Protein AF-A0A2H3P571-F1 (afdb_monomer_lite)

pLDDT: mean 79.46, std 20.49, range [33.88, 98.31]

Sequence (198 aa):
MMHPIRSLRFSSAHSSLALGILFILSFALLAGCGSDGDGPPPSDLEGTYTFDRFEFAVQGVNNFDILSDTLVTSDRSPRMEFFGGDATVNLVYRIEGSDGSSTVSGQFSTRRNNEVLVDFSREDEESRRELLLPEIIRFDIIDGGLRLNADQERNEVDLRGYAPGRYAGLTQPVNGTLVLRLNRIAETPAAVWYDAHE

Secondary structure (DSSP, 8-state):
---------------------------------------S-GGGG-EEEEEEEEEEEESSS--EEHHHHTB--BTTBSEEEEETTTTEEEEEE-BTT-SS-EEEEEEEEEETTTEEEEE-TTS-HHHHHTTT--SEEEEEEEGGGTEEEEEEEEEEE-HHHH-TTTSTT--S-EEEEEEEEEEE---PPP--------

Organism: NCBI:txid1469170

Structure (mmCIF, N/CA/C/O backbone):
data_AF-A0A2H3P571-F1
#
_entry.id   AF-A0A2H3P571-F1
#
loop_
_atom_site.group_PDB
_atom_site.id
_atom_site.type_symbol
_atom_site.label_atom_id
_atom_site.label_alt_id
_atom_site.label_comp_id
_atom_site.label_asym_id
_atom_site.label_entity_id
_atom_site.label_seq_id
_atom_site.pdbx_PDB_ins_code
_atom_site.Cartn_x
_atom_site.Cartn_y
_atom_site.Cartn_z
_atom_site.occupancy
_atom_site.B_iso_or_equiv
_atom_site.auth_seq_id
_atom_site.auth_comp_id
_atom_site.auth_asym_id
_atom_site.auth_atom_id
_atom_site.pdbx_PDB_model_num
ATOM 1 N N . MET A 1 1 ? 106.551 -18.151 11.370 1.00 37.72 1 MET A N 1
ATOM 2 C CA . MET A 1 1 ? 107.369 -17.975 10.151 1.00 37.72 1 MET A CA 1
ATOM 3 C C . MET A 1 1 ? 106.953 -16.682 9.459 1.00 37.72 1 MET A C 1
ATOM 5 O O . MET A 1 1 ? 105.772 -16.513 9.218 1.00 37.72 1 MET A O 1
ATOM 9 N N . MET A 1 2 ? 107.935 -15.801 9.227 1.00 36.59 2 MET A N 1
ATOM 10 C CA . MET A 1 2 ? 108.070 -14.802 8.148 1.00 36.59 2 MET A CA 1
ATOM 11 C C . MET A 1 2 ? 106.907 -13.850 7.766 1.00 36.59 2 MET A C 1
ATOM 13 O O . MET A 1 2 ? 106.016 -14.211 7.014 1.00 36.59 2 MET A O 1
ATOM 17 N N . HIS A 1 3 ? 107.111 -12.584 8.165 1.00 33.88 3 HIS A N 1
ATOM 18 C CA . HIS A 1 3 ? 107.142 -11.347 7.352 1.00 33.88 3 HIS A CA 1
ATOM 19 C C . HIS A 1 3 ? 105.882 -10.711 6.695 1.00 33.88 3 HIS A C 1
ATOM 21 O O . HIS A 1 3 ? 104.889 -11.381 6.446 1.00 33.88 3 HIS A O 1
ATOM 27 N N . PRO A 1 4 ? 105.924 -9.369 6.462 1.00 57.09 4 PRO A N 1
ATOM 28 C CA . PRO A 1 4 ? 104.770 -8.462 6.499 1.00 57.09 4 PRO A CA 1
ATOM 29 C C . PRO A 1 4 ? 104.667 -7.499 5.268 1.00 57.09 4 PRO A C 1
ATOM 31 O O . PRO A 1 4 ? 105.418 -7.620 4.308 1.00 57.09 4 PRO A O 1
ATOM 34 N N . ILE A 1 5 ? 103.801 -6.474 5.388 1.00 50.19 5 ILE A N 1
ATOM 35 C CA . ILE A 1 5 ? 103.817 -5.120 4.754 1.00 50.19 5 ILE A CA 1
ATOM 36 C C . ILE A 1 5 ? 103.348 -4.933 3.291 1.00 50.19 5 ILE A C 1
ATOM 38 O O . ILE A 1 5 ? 104.007 -5.352 2.347 1.00 50.19 5 ILE A O 1
ATOM 42 N N . ARG A 1 6 ? 102.306 -4.089 3.134 1.00 43.88 6 ARG A N 1
ATOM 43 C CA . ARG A 1 6 ? 102.217 -2.861 2.284 1.00 43.88 6 ARG A CA 1
ATOM 44 C C . ARG A 1 6 ? 100.897 -2.136 2.628 1.00 43.88 6 ARG A C 1
ATOM 46 O O . ARG A 1 6 ? 99.835 -2.691 2.399 1.00 43.88 6 ARG A O 1
ATOM 53 N N . SER A 1 7 ? 100.869 -1.061 3.428 1.00 43.78 7 SER A N 1
ATOM 54 C CA . SER A 1 7 ? 101.079 0.369 3.089 1.00 43.78 7 SER A CA 1
ATOM 55 C C . SER A 1 7 ? 100.332 0.806 1.812 1.00 43.78 7 SER A C 1
ATOM 57 O O . SER A 1 7 ? 100.712 0.371 0.732 1.00 43.78 7 SER A O 1
ATOM 59 N N . LEU A 1 8 ? 99.204 1.530 1.886 1.00 47.03 8 LEU A N 1
ATOM 60 C CA . LEU A 1 8 ? 99.001 2.980 2.137 1.00 47.03 8 LEU A CA 1
ATOM 61 C C . LEU A 1 8 ? 98.662 3.708 0.814 1.00 47.03 8 LEU A C 1
ATOM 63 O O . LEU A 1 8 ? 99.507 3.735 -0.071 1.00 47.03 8 LEU A O 1
ATOM 67 N N . ARG A 1 9 ? 97.500 4.381 0.726 1.00 40.12 9 ARG A N 1
ATOM 68 C CA . ARG A 1 9 ? 97.362 5.862 0.652 1.00 40.12 9 ARG A CA 1
ATOM 69 C C . ARG A 1 9 ? 96.049 6.353 -0.004 1.00 40.12 9 ARG A C 1
ATOM 71 O O . ARG A 1 9 ? 95.744 5.986 -1.124 1.00 40.12 9 ARG A O 1
ATOM 78 N N . PHE A 1 10 ? 95.383 7.253 0.737 1.00 36.62 10 PHE A N 1
ATOM 79 C CA . PHE A 1 10 ? 94.783 8.554 0.361 1.00 36.62 10 PHE A CA 1
ATOM 80 C C . PHE A 1 10 ? 93.842 8.684 -0.853 1.00 36.62 10 PHE A C 1
ATOM 82 O O . PHE A 1 10 ? 94.263 8.476 -1.979 1.00 36.62 10 PHE A O 1
ATOM 89 N N . SER A 1 11 ? 92.638 9.239 -0.629 1.00 39.28 11 SER A N 1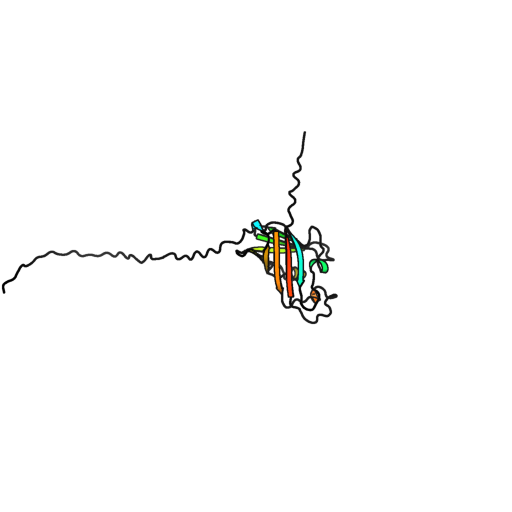
ATOM 90 C CA . SER A 1 11 ? 92.295 10.655 -0.935 1.00 39.28 11 SER A CA 1
ATOM 91 C C . SER A 1 11 ? 90.831 10.947 -0.528 1.00 39.28 11 SER A C 1
ATOM 93 O O . SER A 1 11 ? 89.930 10.229 -0.940 1.00 39.28 11 SER A O 1
ATOM 95 N N . SER A 1 12 ? 90.594 11.817 0.466 1.00 38.25 12 SER A N 1
ATOM 96 C CA . SER A 1 12 ? 89.939 13.147 0.349 1.00 38.25 12 SER A CA 1
ATOM 97 C C . SER A 1 12 ? 88.586 13.155 -0.395 1.00 38.25 12 SER A C 1
ATOM 99 O O . SER A 1 12 ? 88.550 12.959 -1.601 1.00 38.25 12 SER A O 1
ATOM 101 N N . ALA A 1 13 ? 87.457 13.279 0.307 1.00 43.50 13 ALA A N 1
ATOM 102 C CA . ALA A 1 13 ? 86.806 14.539 0.715 1.00 43.50 13 ALA A CA 1
ATOM 103 C C . ALA A 1 13 ? 85.841 15.102 -0.348 1.00 43.50 13 ALA A C 1
ATOM 105 O O . ALA A 1 13 ? 86.235 15.279 -1.490 1.00 43.50 13 ALA A O 1
ATOM 106 N N . HIS A 1 14 ? 84.609 15.388 0.097 1.00 42.25 14 HIS A N 1
ATOM 107 C CA . HIS A 1 14 ? 83.593 16.368 -0.354 1.00 42.25 14 HIS A CA 1
ATOM 108 C C . HIS A 1 14 ? 82.242 15.807 0.141 1.00 42.25 14 HIS A C 1
ATOM 110 O O . HIS A 1 14 ? 81.754 14.811 -0.373 1.00 42.25 14 HIS A O 1
ATOM 116 N N . SER A 1 15 ? 81.768 16.153 1.339 1.00 39.00 15 SER A N 1
ATOM 117 C CA . SER A 1 15 ? 81.143 17.421 1.746 1.00 39.00 15 SER A CA 1
ATOM 118 C C . SER A 1 15 ? 79.891 17.785 0.943 1.00 39.00 15 SER A C 1
ATOM 120 O O . SER A 1 15 ? 79.960 17.988 -0.264 1.00 39.00 15 SER A O 1
ATOM 122 N N . SER A 1 16 ? 78.820 18.002 1.715 1.00 43.09 16 SER A N 1
ATOM 123 C CA . SER A 1 16 ? 77.688 18.908 1.467 1.00 43.09 16 SER A CA 1
ATOM 124 C C . SER A 1 16 ? 76.381 18.302 0.930 1.00 43.09 16 SER A C 1
ATOM 126 O O . SER A 1 16 ? 76.187 18.138 -0.264 1.00 43.09 16 SER A O 1
ATOM 128 N N . LEU A 1 17 ? 75.461 18.085 1.883 1.00 42.50 17 LEU A N 1
ATOM 129 C CA . LEU A 1 17 ? 74.142 18.740 1.959 1.00 42.50 17 LEU A CA 1
ATOM 130 C C . LEU A 1 17 ? 73.234 18.725 0.714 1.00 42.50 17 LEU A C 1
ATOM 132 O O . LEU A 1 17 ? 73.438 19.513 -0.199 1.00 42.50 17 LEU A O 1
ATOM 136 N N . ALA A 1 18 ? 72.129 17.974 0.796 1.00 44.62 18 ALA A N 1
ATOM 137 C CA . ALA A 1 18 ? 70.749 18.472 0.612 1.00 44.62 18 ALA A CA 1
ATOM 138 C C . ALA A 1 18 ? 69.771 17.287 0.748 1.00 44.62 18 ALA A C 1
ATOM 140 O O . ALA A 1 18 ? 69.795 16.351 -0.041 1.00 44.62 18 ALA A O 1
ATOM 141 N N . LEU A 1 19 ? 69.054 17.185 1.870 1.00 45.28 19 LEU A N 1
ATOM 142 C CA . LEU A 1 19 ? 67.602 17.407 1.938 1.00 45.28 19 LEU A CA 1
ATOM 143 C C . LEU A 1 19 ? 66.819 16.897 0.711 1.00 45.28 19 LEU A C 1
ATOM 145 O O . LEU A 1 19 ? 66.700 17.579 -0.300 1.00 45.28 19 LEU A O 1
ATOM 149 N N . GLY A 1 20 ? 66.208 15.724 0.860 1.00 42.06 20 GLY A N 1
ATOM 150 C CA . GLY A 1 20 ? 65.222 15.181 -0.069 1.00 42.06 20 GLY A CA 1
ATOM 151 C C . GLY A 1 20 ? 64.315 14.217 0.679 1.00 42.06 20 GLY A C 1
ATOM 152 O O . GLY A 1 20 ? 64.518 13.009 0.651 1.00 42.06 20 GLY A O 1
ATOM 153 N N . ILE A 1 21 ? 63.374 14.780 1.432 1.00 52.78 21 ILE A N 1
ATOM 154 C CA . ILE A 1 21 ? 62.327 14.075 2.173 1.00 52.78 21 ILE A CA 1
ATOM 155 C C . ILE A 1 21 ? 61.484 13.281 1.164 1.00 52.78 21 ILE A C 1
ATOM 157 O O . ILE A 1 21 ? 60.645 13.854 0.476 1.00 52.78 21 ILE A O 1
ATOM 161 N N . LEU A 1 22 ? 61.702 11.968 1.064 1.00 42.72 22 LEU A N 1
ATOM 162 C CA . LEU A 1 22 ? 60.802 11.059 0.356 1.00 42.72 22 LEU A CA 1
ATOM 163 C C . LEU A 1 22 ? 59.863 10.431 1.394 1.00 42.72 22 LEU A C 1
ATOM 165 O O . LEU A 1 22 ? 60.100 9.346 1.922 1.00 42.72 22 LEU A O 1
ATOM 169 N N . PHE A 1 23 ? 58.835 11.193 1.764 1.00 44.91 23 PHE A N 1
ATOM 170 C CA . PHE A 1 23 ? 57.780 10.763 2.675 1.00 44.91 23 PHE A CA 1
ATOM 171 C C . PHE A 1 23 ? 56.854 9.786 1.934 1.00 44.91 23 PHE A C 1
ATOM 173 O O . PHE A 1 23 ? 56.137 10.168 1.016 1.00 44.91 23 PHE A O 1
ATOM 180 N N . ILE A 1 24 ? 56.954 8.511 2.310 1.00 53.84 24 ILE A N 1
ATOM 181 C CA . ILE A 1 24 ? 55.900 7.488 2.394 1.00 53.84 24 ILE A CA 1
ATOM 182 C C . ILE A 1 24 ? 54.622 7.809 1.595 1.00 53.84 24 ILE A C 1
ATOM 184 O O . ILE A 1 24 ? 53.693 8.431 2.104 1.00 53.84 24 ILE A O 1
ATOM 188 N N . LEU A 1 25 ? 54.536 7.292 0.369 1.00 46.62 25 LEU A N 1
ATOM 189 C CA . LEU A 1 25 ? 53.287 7.179 -0.390 1.00 46.62 25 LEU A CA 1
ATOM 190 C C . LEU A 1 25 ? 52.937 5.695 -0.541 1.00 46.62 25 LEU A C 1
ATOM 192 O O . LEU A 1 25 ? 52.906 5.130 -1.627 1.00 46.62 25 LEU A O 1
ATOM 196 N N . SER A 1 26 ? 52.692 5.065 0.607 1.00 47.38 26 SER A N 1
ATOM 197 C CA . SER A 1 26 ? 52.096 3.732 0.716 1.00 47.38 26 SER A CA 1
ATOM 198 C C . SER A 1 26 ? 50.624 3.864 1.107 1.00 47.38 26 SER A C 1
ATOM 200 O O . SER A 1 26 ? 50.181 3.277 2.088 1.00 47.38 26 SER A O 1
ATOM 202 N N . PHE A 1 27 ? 49.852 4.655 0.358 1.00 45.91 27 PHE A N 1
ATOM 203 C CA . PHE A 1 27 ? 48.397 4.511 0.352 1.00 45.91 27 PHE A CA 1
ATOM 204 C C . PHE A 1 27 ? 48.065 3.382 -0.618 1.00 45.91 27 PHE A C 1
ATOM 206 O O . PHE A 1 27 ? 47.725 3.596 -1.780 1.00 45.91 27 PHE A O 1
ATOM 213 N N . ALA A 1 28 ? 48.210 2.149 -0.131 1.00 49.50 28 ALA A N 1
ATOM 214 C CA . ALA A 1 28 ? 47.455 1.048 -0.692 1.00 49.50 28 ALA A CA 1
ATOM 215 C C . ALA A 1 28 ? 45.979 1.413 -0.501 1.00 49.50 28 ALA A C 1
ATOM 217 O O . ALA A 1 28 ? 45.445 1.349 0.606 1.00 49.50 28 ALA A O 1
ATOM 218 N N . LEU A 1 29 ? 45.361 1.872 -1.586 1.00 45.00 29 LEU A N 1
ATOM 219 C CA . LEU A 1 29 ? 43.924 1.995 -1.756 1.00 45.00 29 LEU A CA 1
ATOM 220 C C . LEU A 1 29 ? 43.306 0.598 -1.620 1.00 45.00 29 LEU A C 1
ATOM 222 O O . LEU A 1 29 ? 42.896 -0.019 -2.594 1.00 45.00 29 LEU A O 1
ATOM 226 N N . LEU A 1 30 ? 43.188 0.116 -0.386 1.00 49.59 30 LEU A N 1
ATOM 227 C CA . LEU A 1 30 ? 42.050 -0.691 0.019 1.00 49.59 30 LEU A CA 1
ATOM 228 C C . LEU A 1 30 ? 40.887 0.281 0.233 1.00 49.59 30 LEU A C 1
ATOM 230 O O . LEU A 1 30 ? 40.344 0.414 1.325 1.00 49.59 30 LEU A O 1
ATOM 234 N N . ALA A 1 31 ? 40.499 0.976 -0.842 1.00 46.91 31 ALA A N 1
ATOM 235 C CA . ALA A 1 31 ? 39.093 1.251 -1.017 1.00 46.91 31 ALA A CA 1
ATOM 236 C C . ALA A 1 31 ? 38.479 -0.141 -1.136 1.00 46.91 31 ALA A C 1
ATOM 238 O O . ALA A 1 31 ? 38.561 -0.786 -2.182 1.00 46.91 31 ALA A O 1
ATOM 239 N N . GLY A 1 32 ? 37.977 -0.652 -0.013 1.00 39.34 32 GLY A N 1
ATOM 240 C CA . GLY A 1 32 ? 36.983 -1.699 -0.043 1.00 39.34 32 GLY A CA 1
ATOM 241 C C . GLY A 1 32 ? 35.893 -1.180 -0.959 1.00 39.34 32 GLY A C 1
ATOM 242 O O . GLY A 1 32 ? 35.086 -0.345 -0.565 1.00 39.34 32 GLY A O 1
ATOM 243 N N . CYS A 1 33 ? 35.934 -1.622 -2.211 1.00 45.09 33 CYS A N 1
ATOM 244 C CA . CYS A 1 33 ? 34.837 -1.529 -3.143 1.00 45.09 33 CYS A CA 1
ATOM 245 C C . CYS A 1 33 ? 33.785 -2.504 -2.607 1.00 45.09 33 CYS A C 1
ATOM 247 O O . CYS A 1 33 ? 33.596 -3.605 -3.119 1.00 45.09 33 CYS A O 1
ATOM 249 N N . GLY A 1 34 ? 33.165 -2.131 -1.486 1.00 37.69 34 GLY A N 1
ATOM 250 C CA . GLY A 1 34 ? 31.856 -2.619 -1.117 1.00 37.69 34 GLY A CA 1
ATOM 251 C C . GLY A 1 34 ? 30.941 -2.052 -2.179 1.00 37.69 34 GLY A C 1
ATOM 252 O O . GLY A 1 34 ? 30.432 -0.948 -2.036 1.00 37.69 34 GLY A O 1
ATOM 253 N N . SER A 1 35 ? 30.854 -2.742 -3.316 1.00 37.72 35 SER A N 1
ATOM 254 C CA . SER A 1 35 ? 29.783 -2.475 -4.254 1.00 37.72 35 SER A CA 1
ATOM 255 C C . SER A 1 35 ? 28.514 -2.734 -3.458 1.00 37.72 35 SER A C 1
ATOM 257 O O . SER A 1 35 ? 28.206 -3.885 -3.167 1.00 37.72 35 SER A O 1
ATOM 259 N N . ASP A 1 36 ? 27.854 -1.666 -3.034 1.00 48.03 36 ASP A N 1
ATOM 260 C CA . ASP A 1 36 ? 26.423 -1.576 -2.791 1.00 48.03 36 ASP A CA 1
ATOM 261 C C . ASP A 1 36 ? 25.776 -1.267 -4.141 1.00 48.03 36 ASP A C 1
ATOM 263 O O . ASP A 1 36 ? 25.260 -0.196 -4.378 1.00 48.03 36 ASP A O 1
ATOM 267 N N . GLY A 1 37 ? 25.937 -2.174 -5.100 1.00 52.84 37 GLY A N 1
ATOM 268 C CA . GLY A 1 37 ? 25.222 -2.175 -6.369 1.00 52.84 37 GLY A CA 1
ATOM 269 C C . GLY A 1 37 ? 23.743 -1.900 -6.155 1.00 52.84 37 GLY A C 1
ATOM 270 O O . GLY A 1 37 ? 23.131 -2.417 -5.231 1.00 52.84 37 GLY A O 1
ATOM 271 N N . ASP A 1 38 ? 23.183 -1.052 -6.984 1.00 68.44 38 ASP A N 1
ATOM 272 C CA . ASP A 1 38 ? 21.812 -0.620 -6.807 1.00 68.44 38 ASP A CA 1
ATOM 273 C C . ASP A 1 38 ? 20.832 -1.797 -6.997 1.00 68.44 38 ASP A C 1
ATOM 275 O O . ASP A 1 38 ? 21.163 -2.821 -7.607 1.00 68.44 38 ASP A O 1
ATOM 279 N N . GLY A 1 39 ? 19.634 -1.690 -6.411 1.00 71.69 39 GLY A N 1
ATOM 280 C CA . GLY A 1 39 ? 18.511 -2.562 -6.773 1.00 71.69 39 GLY A CA 1
ATOM 281 C C . GLY A 1 39 ? 18.129 -2.396 -8.254 1.00 71.69 39 GLY A C 1
ATOM 282 O O . GLY A 1 39 ? 18.769 -1.615 -8.963 1.00 71.69 39 GLY A O 1
ATOM 283 N N . PRO A 1 40 ? 17.089 -3.092 -8.754 1.00 82.69 40 PRO A N 1
ATOM 284 C CA . PRO A 1 40 ? 16.579 -2.808 -10.098 1.00 82.69 40 PRO A CA 1
ATOM 285 C C . PRO A 1 40 ? 16.299 -1.301 -10.229 1.00 82.69 40 PRO A C 1
ATOM 287 O O . PRO A 1 40 ? 15.824 -0.703 -9.259 1.00 82.69 40 PRO A O 1
ATOM 290 N N . PRO A 1 41 ? 16.626 -0.644 -11.353 1.00 87.81 41 PRO A N 1
ATOM 291 C CA . PRO A 1 41 ? 16.377 0.785 -11.492 1.00 87.81 41 PRO A CA 1
ATOM 292 C C . PRO A 1 41 ? 14.889 1.094 -11.237 1.00 87.81 41 PRO A C 1
ATOM 294 O O . PRO A 1 41 ? 14.032 0.306 -11.637 1.00 87.81 41 PRO A O 1
ATOM 297 N N . PRO A 1 42 ? 14.542 2.228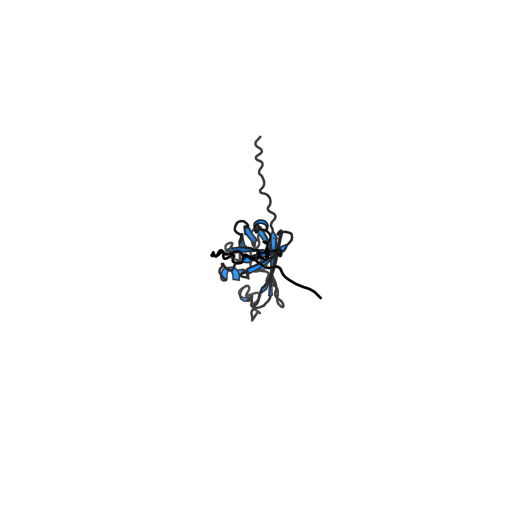 -10.596 1.00 88.19 42 PRO A N 1
ATOM 298 C CA . PRO A 1 42 ? 13.149 2.591 -10.317 1.00 88.19 42 PRO A CA 1
ATOM 299 C C . PRO A 1 42 ? 12.217 2.539 -11.538 1.00 88.19 42 PRO A C 1
ATOM 301 O O . PRO A 1 42 ? 11.036 2.232 -11.393 1.00 88.19 42 PRO A O 1
ATOM 304 N N . SER A 1 43 ? 12.755 2.775 -12.740 1.00 90.31 43 SER A N 1
ATOM 305 C CA . SER A 1 43 ? 12.051 2.633 -14.022 1.00 90.31 43 SER A CA 1
ATOM 306 C C . SER A 1 43 ? 11.460 1.244 -14.258 1.00 90.31 43 SER A C 1
ATOM 308 O O . SER A 1 43 ? 10.436 1.131 -14.921 1.00 90.31 43 SER A O 1
ATOM 310 N N . ASP A 1 44 ? 12.052 0.187 -13.701 1.00 90.94 44 ASP A N 1
ATOM 311 C CA . ASP A 1 44 ? 11.538 -1.178 -13.856 1.00 90.94 44 ASP A CA 1
ATOM 312 C C . ASP A 1 44 ? 10.191 -1.359 -13.143 1.00 90.94 44 ASP A C 1
ATOM 314 O O . ASP A 1 44 ? 9.377 -2.195 -13.546 1.00 90.94 44 ASP A O 1
ATOM 318 N N . LEU A 1 45 ? 9.929 -0.549 -12.111 1.00 93.38 45 LEU A N 1
ATOM 319 C CA . LEU A 1 45 ? 8.686 -0.551 -11.342 1.00 93.38 45 LEU A CA 1
ATOM 320 C C . LEU A 1 45 ? 7.648 0.449 -11.854 1.00 93.38 45 LEU A C 1
ATOM 322 O O . LEU A 1 45 ? 6.512 0.381 -11.391 1.00 93.38 45 LEU A O 1
ATOM 326 N N . GLU A 1 46 ? 7.979 1.292 -12.834 1.00 95.38 46 GLU A N 1
ATOM 327 C CA . GLU A 1 46 ? 7.063 2.291 -13.395 1.00 95.38 46 GLU A CA 1
ATOM 328 C C . GLU A 1 46 ? 5.742 1.670 -13.872 1.00 95.38 46 GLU A C 1
ATOM 330 O O . GLU A 1 46 ? 5.715 0.572 -14.432 1.00 95.38 46 GLU A O 1
ATOM 335 N N . GLY A 1 47 ? 4.631 2.354 -13.610 1.00 95.25 47 GLY A N 1
ATOM 336 C CA . GLY A 1 47 ? 3.302 1.932 -14.039 1.00 95.25 47 GLY A CA 1
ATOM 337 C C . GLY A 1 47 ? 2.290 1.850 -12.902 1.00 95.25 47 GLY A C 1
ATOM 338 O O . GLY A 1 47 ? 2.526 2.281 -11.773 1.00 95.25 47 GLY A O 1
ATOM 339 N N . THR A 1 48 ? 1.118 1.305 -13.226 1.00 96.94 48 THR A N 1
ATOM 340 C CA . THR A 1 48 ? -0.029 1.245 -12.312 1.00 96.94 48 THR A CA 1
ATOM 341 C C . THR A 1 48 ? -0.235 -0.161 -11.764 1.00 96.94 48 THR A C 1
ATOM 343 O O . THR A 1 48 ? -0.227 -1.142 -12.509 1.00 96.94 48 THR A O 1
ATOM 346 N N . TYR A 1 49 ? -0.497 -0.247 -10.465 1.00 96.94 49 TYR A N 1
ATOM 347 C CA . TYR A 1 49 ? -0.760 -1.476 -9.735 1.00 96.94 49 TYR A CA 1
ATOM 348 C C . TYR A 1 49 ? -2.108 -1.397 -9.029 1.00 96.94 49 TYR A C 1
ATOM 350 O O . TYR A 1 49 ? -2.459 -0.370 -8.454 1.00 96.94 49 TYR A O 1
ATOM 358 N N . THR A 1 50 ? -2.850 -2.496 -9.035 1.00 96.38 50 THR A N 1
ATOM 359 C CA . THR A 1 50 ? -4.122 -2.632 -8.307 1.00 96.38 50 THR A CA 1
ATOM 360 C C . THR A 1 50 ? -3.954 -3.579 -7.140 1.00 96.38 50 THR A C 1
ATOM 362 O O . THR A 1 50 ? -3.158 -4.514 -7.214 1.00 96.38 50 THR A O 1
ATOM 365 N N . PHE A 1 51 ? -4.710 -3.341 -6.074 1.00 96.38 51 PHE A N 1
ATOM 366 C CA . PHE A 1 51 ? -4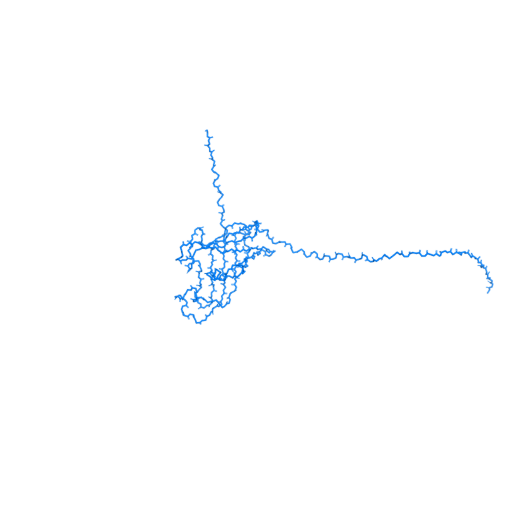.713 -4.217 -4.912 1.00 96.38 51 PHE A CA 1
ATOM 367 C C . PHE A 1 51 ? -5.598 -5.435 -5.176 1.00 96.38 51 PHE A C 1
ATOM 369 O O . PHE A 1 51 ? -6.798 -5.291 -5.397 1.00 96.38 51 PHE A O 1
ATOM 376 N N . ASP A 1 52 ? -5.021 -6.632 -5.115 1.00 94.69 52 ASP A N 1
ATOM 377 C CA . ASP A 1 52 ? -5.780 -7.878 -4.937 1.00 94.69 52 ASP A CA 1
ATOM 378 C C . ASP A 1 52 ? -5.978 -8.204 -3.451 1.00 94.69 52 ASP A C 1
ATOM 380 O O . ASP A 1 52 ? -6.927 -8.905 -3.101 1.00 94.69 52 ASP A O 1
ATOM 384 N N . ARG A 1 53 ? -5.120 -7.673 -2.568 1.00 96.31 53 ARG A N 1
ATOM 385 C CA . ARG A 1 53 ? -5.313 -7.724 -1.116 1.00 96.31 53 ARG A CA 1
ATOM 386 C C . ARG A 1 53 ? -4.839 -6.444 -0.443 1.00 96.31 53 ARG A C 1
ATOM 388 O O . ARG A 1 53 ? -3.698 -6.024 -0.624 1.00 96.31 53 ARG A O 1
ATOM 395 N N . PHE A 1 54 ? -5.706 -5.877 0.385 1.00 95.88 54 PHE A N 1
ATOM 396 C CA . PHE A 1 54 ? -5.378 -4.816 1.328 1.00 95.88 54 PHE A CA 1
ATOM 397 C C . PHE A 1 54 ? -6.147 -5.111 2.613 1.00 95.88 54 PHE A C 1
ATOM 399 O O . PHE A 1 54 ? -7.313 -4.761 2.758 1.00 95.88 54 PHE A O 1
ATOM 406 N N . GLU A 1 55 ? -5.506 -5.838 3.521 1.00 95.44 55 GLU A N 1
ATOM 407 C CA . GLU A 1 55 ? -6.167 -6.398 4.697 1.00 95.44 55 GLU A CA 1
ATOM 408 C C . GLU A 1 55 ? -5.293 -6.218 5.934 1.00 95.44 55 GLU A C 1
ATOM 410 O O . GLU A 1 55 ? -4.080 -6.423 5.887 1.00 95.44 55 GLU A O 1
ATOM 415 N N . PHE A 1 56 ? -5.910 -5.893 7.064 1.00 95.06 56 PHE A N 1
ATOM 416 C CA . PHE A 1 56 ? -5.281 -6.025 8.365 1.00 95.06 56 PHE A CA 1
ATOM 417 C C . PHE A 1 56 ? -5.697 -7.353 9.008 1.00 95.06 56 PHE A C 1
ATOM 419 O O . PHE A 1 56 ? -6.818 -7.515 9.503 1.00 95.06 56 PHE A O 1
ATOM 426 N N . ALA A 1 57 ? -4.783 -8.323 8.964 1.00 94.12 57 ALA A N 1
ATOM 427 C CA . ALA A 1 57 ? -4.972 -9.657 9.508 1.00 94.12 57 ALA A CA 1
ATOM 428 C C . ALA A 1 57 ? -4.702 -9.658 11.017 1.00 94.12 57 ALA A C 1
ATOM 430 O O . ALA A 1 57 ? -3.609 -9.302 11.465 1.00 94.12 57 ALA A O 1
ATOM 431 N N . VAL A 1 58 ? -5.693 -10.078 11.803 1.00 89.62 58 VAL A N 1
ATOM 432 C CA . VAL A 1 58 ? -5.643 -10.044 13.271 1.00 89.62 58 VAL A CA 1
ATOM 433 C C . VAL A 1 58 ? -5.933 -11.430 13.821 1.00 89.62 58 VAL A C 1
ATOM 435 O O . VAL A 1 58 ? -6.827 -12.128 13.352 1.00 89.62 58 VAL A O 1
ATOM 438 N N . GLN A 1 59 ? -5.194 -11.846 14.847 1.00 79.81 59 GLN A N 1
ATOM 439 C CA . GLN A 1 59 ? -5.487 -13.101 15.534 1.00 79.81 59 GLN A CA 1
ATOM 440 C C . GLN A 1 59 ? -6.624 -12.910 16.546 1.00 79.81 59 GLN A C 1
ATOM 442 O O . GLN A 1 59 ? -6.602 -11.987 17.356 1.00 79.81 59 GLN A O 1
ATOM 447 N N . GLY A 1 60 ? -7.610 -13.810 16.531 1.00 75.44 60 GLY A N 1
ATOM 448 C CA . GLY A 1 60 ? -8.682 -13.858 17.535 1.00 75.44 60 GLY A CA 1
ATOM 449 C C . GLY A 1 60 ? -9.924 -13.009 17.237 1.00 75.44 60 GLY A C 1
ATOM 450 O O . GLY A 1 60 ? -10.914 -13.139 17.954 1.00 75.44 60 GLY A O 1
ATOM 451 N N . VAL A 1 61 ? -9.919 -12.203 16.172 1.00 78.69 61 VAL A N 1
ATOM 452 C CA . VAL A 1 61 ? -11.107 -11.526 15.618 1.00 78.69 61 VAL A CA 1
ATOM 453 C C . VAL A 1 61 ? -11.124 -11.659 14.097 1.00 78.69 61 VAL A C 1
ATOM 455 O O . VAL A 1 61 ? -10.147 -12.103 13.502 1.00 78.69 61 VAL A O 1
ATOM 458 N N . ASN A 1 62 ? -12.231 -11.281 13.458 1.00 84.44 62 ASN A N 1
ATOM 459 C CA . ASN A 1 62 ? -12.280 -11.224 12.000 1.00 84.44 62 ASN A CA 1
ATOM 460 C C . ASN A 1 62 ? -11.295 -10.171 11.483 1.00 84.44 62 ASN A C 1
ATOM 462 O O . ASN A 1 62 ? -11.294 -9.037 11.978 1.00 84.44 62 ASN A O 1
ATOM 466 N N . ASN A 1 63 ? -10.538 -10.538 10.449 1.00 89.25 63 ASN A N 1
ATOM 467 C CA . ASN A 1 63 ? -9.697 -9.614 9.698 1.00 89.25 63 ASN A CA 1
ATOM 468 C C . ASN A 1 63 ? -10.488 -8.376 9.271 1.00 89.25 63 ASN A C 1
ATOM 470 O O . ASN A 1 63 ? -11.714 -8.430 9.104 1.00 89.25 63 ASN A O 1
ATOM 474 N N . PHE A 1 64 ? -9.778 -7.269 9.114 1.00 90.38 64 PHE A N 1
ATOM 475 C CA . PHE A 1 64 ? -10.333 -6.036 8.582 1.00 90.38 64 PHE A CA 1
ATOM 476 C C . PHE A 1 64 ? -9.895 -5.895 7.126 1.00 90.38 64 PHE A C 1
ATOM 478 O O . PHE A 1 64 ? -8.711 -5.681 6.859 1.00 90.38 64 PHE A O 1
ATOM 485 N N . ASP A 1 65 ? -10.827 -6.086 6.197 1.00 91.25 65 ASP A N 1
ATOM 486 C CA . ASP A 1 65 ? -10.552 -6.013 4.764 1.00 91.25 65 ASP A CA 1
ATOM 487 C C . ASP A 1 65 ? -10.768 -4.570 4.317 1.00 91.25 65 ASP A C 1
ATOM 489 O O . ASP A 1 65 ? -11.895 -4.121 4.130 1.00 91.25 65 ASP A O 1
ATOM 493 N N . ILE A 1 66 ? -9.679 -3.821 4.165 1.00 91.62 66 ILE A N 1
ATOM 494 C CA . ILE A 1 66 ? -9.741 -2.393 3.842 1.00 91.62 66 ILE A CA 1
ATOM 495 C C . ILE A 1 66 ? -10.355 -2.182 2.448 1.00 91.62 66 ILE A C 1
ATOM 497 O O . ILE A 1 66 ? -11.023 -1.170 2.226 1.00 91.62 66 ILE A O 1
ATOM 501 N N . LEU A 1 67 ? -10.207 -3.142 1.521 1.00 91.31 67 LEU A N 1
ATOM 502 C CA . LEU A 1 67 ? -10.807 -3.041 0.187 1.00 91.31 67 LEU A CA 1
ATOM 503 C C . LEU A 1 67 ? -12.328 -3.063 0.247 1.00 91.31 67 LEU A C 1
ATOM 505 O O . LEU A 1 67 ? -12.956 -2.255 -0.429 1.00 91.31 67 LEU A O 1
ATOM 509 N N . SER A 1 68 ? -12.915 -3.989 1.007 1.00 88.00 68 SER A N 1
ATOM 510 C CA . SER A 1 68 ? -14.372 -4.147 1.057 1.00 88.00 68 SER A CA 1
ATOM 511 C C . SER A 1 68 ? -15.042 -3.323 2.150 1.00 88.00 68 SER A C 1
ATOM 513 O O . SER A 1 68 ? -16.207 -2.970 2.006 1.00 88.00 68 SER A O 1
ATOM 515 N N . ASP A 1 69 ? -14.336 -3.060 3.250 1.00 86.31 69 ASP A N 1
ATOM 516 C CA . ASP A 1 69 ? -14.911 -2.461 4.457 1.00 86.31 69 ASP A CA 1
ATOM 517 C C . ASP A 1 69 ? -14.730 -0.937 4.514 1.00 86.31 69 ASP A C 1
ATOM 519 O O . ASP A 1 69 ? -15.300 -0.287 5.387 1.00 86.31 69 ASP A O 1
ATOM 523 N N . THR A 1 70 ? -13.882 -0.356 3.660 1.00 87.38 70 THR A N 1
ATOM 524 C CA . THR A 1 70 ? -13.536 1.080 3.714 1.00 87.38 70 THR A CA 1
ATOM 525 C C . THR A 1 70 ? -13.526 1.740 2.343 1.00 87.38 70 THR A C 1
ATOM 527 O O . THR A 1 70 ? -13.893 2.909 2.219 1.00 87.38 70 THR A O 1
ATOM 530 N N . LEU A 1 71 ? -13.093 1.021 1.308 1.00 90.38 71 LEU A N 1
ATOM 531 C CA . LEU A 1 71 ? -12.813 1.609 0.006 1.00 90.38 71 LEU A CA 1
ATOM 532 C C . LEU A 1 71 ? -13.893 1.309 -1.024 1.00 90.38 71 LEU A C 1
ATOM 534 O O . LEU A 1 71 ? -14.468 0.228 -1.082 1.00 90.38 71 LEU A O 1
ATOM 538 N N . VAL A 1 72 ? -14.116 2.264 -1.924 1.00 90.44 72 VAL A N 1
ATOM 539 C CA . VAL A 1 72 ? -14.901 2.008 -3.127 1.00 90.44 72 VAL A CA 1
ATOM 540 C C . VAL A 1 72 ? -13.992 1.447 -4.211 1.00 90.44 72 VAL A C 1
ATOM 542 O O . VAL A 1 72 ? -13.119 2.150 -4.740 1.00 90.44 72 VAL A O 1
ATOM 545 N N . THR A 1 73 ? -14.244 0.192 -4.574 1.00 89.88 73 THR A N 1
ATOM 546 C CA . THR A 1 73 ? -13.506 -0.525 -5.612 1.00 89.88 73 THR A CA 1
ATOM 547 C C . THR A 1 73 ? -14.054 -0.221 -7.011 1.00 89.88 73 THR A C 1
ATOM 549 O O . THR A 1 73 ? -15.259 -0.130 -7.243 1.00 89.88 73 THR A O 1
ATOM 552 N N . SER A 1 74 ? -13.153 0.021 -7.958 1.00 86.88 74 SER A N 1
ATOM 553 C CA . SER A 1 74 ? -13.434 0.278 -9.374 1.00 86.88 74 SER A CA 1
ATOM 554 C C . SER A 1 74 ? -12.161 0.069 -10.191 1.00 86.88 74 SER A C 1
ATOM 556 O O . SER A 1 74 ? -11.073 -0.009 -9.626 1.00 86.88 74 SER A O 1
ATOM 558 N N . ASP A 1 75 ? -12.263 0.124 -11.518 1.00 79.56 75 ASP A N 1
ATOM 559 C CA . ASP A 1 75 ? -11.107 0.035 -12.427 1.00 79.56 75 ASP A CA 1
ATOM 560 C C . ASP A 1 75 ? -10.024 1.099 -12.164 1.00 79.56 75 ASP A C 1
ATOM 562 O O . ASP A 1 75 ? -8.908 1.005 -12.670 1.00 79.56 75 ASP A O 1
ATOM 566 N N . ARG A 1 76 ? -10.349 2.143 -11.391 1.00 82.56 76 ARG A N 1
ATOM 567 C CA . ARG A 1 76 ? -9.436 3.233 -11.044 1.00 82.56 76 ARG A CA 1
ATOM 568 C C . ARG A 1 76 ? -9.110 3.302 -9.552 1.00 82.56 76 ARG A C 1
ATOM 570 O O . ARG A 1 76 ? -8.328 4.157 -9.172 1.00 82.56 76 ARG A O 1
ATOM 577 N N . SER A 1 77 ? -9.683 2.494 -8.670 1.00 88.19 77 SER A N 1
ATOM 578 C CA . SER A 1 77 ? -9.453 2.664 -7.226 1.00 88.19 77 SER A CA 1
ATOM 579 C C . SER A 1 77 ? -9.736 1.379 -6.458 1.00 88.19 77 SER A C 1
ATOM 581 O O . SER A 1 77 ? -10.746 0.749 -6.754 1.00 88.19 77 SER A O 1
ATOM 583 N N . PRO A 1 78 ? -8.939 1.039 -5.432 1.00 94.94 78 PRO A N 1
ATOM 584 C CA . PRO A 1 78 ? -7.655 1.654 -5.088 1.00 94.94 78 PRO A CA 1
ATOM 585 C C . PRO A 1 78 ? -6.526 1.198 -6.027 1.00 94.94 78 PRO A C 1
ATOM 587 O O . PRO A 1 78 ? -6.526 0.064 -6.510 1.00 94.94 78 PRO A O 1
ATOM 590 N N . ARG A 1 79 ? -5.549 2.074 -6.282 1.00 96.69 79 ARG A N 1
ATOM 591 C CA . ARG A 1 79 ? -4.370 1.766 -7.111 1.00 96.69 79 ARG A CA 1
ATOM 592 C C . ARG A 1 79 ? -3.120 2.491 -6.621 1.00 96.69 79 ARG A C 1
ATOM 594 O O . ARG A 1 79 ? -3.227 3.572 -6.050 1.00 96.69 79 ARG A O 1
ATOM 601 N N . MET A 1 80 ? -1.950 1.918 -6.887 1.00 97.62 80 MET A N 1
ATOM 602 C CA . MET A 1 80 ? -0.656 2.580 -6.721 1.00 97.62 80 MET A CA 1
ATOM 603 C C . MET A 1 80 ? -0.040 2.885 -8.082 1.00 97.62 80 MET A C 1
ATOM 605 O O . MET A 1 80 ? 0.042 2.008 -8.938 1.00 97.62 80 MET A O 1
ATOM 609 N N . GLU A 1 81 ? 0.399 4.119 -8.278 1.00 97.50 81 GLU A N 1
ATOM 610 C CA . GLU A 1 81 ? 1.065 4.585 -9.493 1.00 97.50 81 GLU A CA 1
ATOM 611 C C . GLU A 1 81 ? 2.521 4.879 -9.157 1.00 97.50 81 GLU A C 1
ATOM 613 O O . GLU A 1 81 ? 2.785 5.740 -8.322 1.00 97.50 81 GLU A O 1
ATOM 618 N N . PHE A 1 82 ? 3.451 4.153 -9.771 1.00 97.19 82 PHE A N 1
ATOM 619 C CA . PHE A 1 82 ? 4.888 4.347 -9.602 1.00 97.19 82 PHE A CA 1
ATOM 620 C C . PHE A 1 82 ? 5.438 5.110 -10.805 1.00 97.19 82 PHE A C 1
ATOM 622 O O . PHE A 1 82 ? 5.212 4.705 -11.946 1.00 97.19 82 PHE A O 1
ATOM 629 N N . PHE A 1 83 ? 6.196 6.172 -10.549 1.00 96.62 83 PHE A N 1
ATOM 630 C CA . PHE A 1 83 ? 6.850 6.987 -11.570 1.00 96.62 83 PHE A CA 1
ATOM 631 C C . PHE A 1 83 ? 8.366 6.832 -11.425 1.00 96.62 83 PHE A C 1
ATOM 633 O O . PHE A 1 83 ? 8.969 7.282 -10.448 1.00 96.62 83 PHE A O 1
ATOM 640 N N . GLY A 1 84 ? 9.003 6.145 -12.377 1.00 91.50 84 GLY A N 1
ATOM 641 C CA . GLY A 1 84 ? 10.416 5.778 -12.271 1.00 91.50 84 GLY A CA 1
ATOM 642 C C . GLY A 1 84 ? 11.370 6.957 -12.450 1.00 91.50 84 GLY A C 1
ATOM 643 O O . GLY A 1 84 ? 12.462 6.950 -11.885 1.00 91.50 84 GLY A O 1
ATOM 644 N N . GLY A 1 85 ? 10.956 7.979 -13.206 1.00 89.12 85 GLY A N 1
ATOM 645 C CA . GLY A 1 85 ? 11.788 9.143 -13.528 1.00 89.12 85 GLY A CA 1
ATOM 646 C C . GLY A 1 85 ? 12.230 9.968 -12.315 1.00 89.12 85 GLY A C 1
ATOM 647 O O . GLY A 1 85 ? 13.351 10.474 -12.302 1.00 89.12 85 GLY A O 1
ATOM 648 N N . ASP A 1 86 ? 11.380 10.086 -11.295 1.00 91.44 86 ASP A N 1
ATOM 649 C CA . ASP A 1 86 ? 11.642 10.836 -10.059 1.00 91.44 86 ASP A CA 1
ATOM 650 C C . ASP A 1 86 ? 11.476 9.991 -8.784 1.00 91.44 86 ASP A C 1
ATOM 652 O O . ASP A 1 86 ? 11.591 10.513 -7.673 1.00 91.44 86 ASP A O 1
ATOM 656 N N . ALA A 1 87 ? 11.255 8.683 -8.949 1.00 94.88 87 ALA A N 1
ATOM 657 C CA . ALA A 1 87 ? 11.018 7.721 -7.880 1.00 94.88 87 ALA A CA 1
ATOM 658 C C . ALA A 1 87 ? 9.863 8.132 -6.946 1.00 94.88 87 ALA A C 1
ATOM 660 O O . ALA A 1 87 ? 9.937 7.978 -5.722 1.00 94.88 87 ALA A O 1
ATOM 661 N N . THR A 1 88 ? 8.788 8.670 -7.524 1.00 97.06 88 THR A N 1
ATOM 662 C CA . THR A 1 88 ? 7.562 9.027 -6.800 1.00 97.06 88 THR A CA 1
ATOM 663 C C . THR A 1 88 ? 6.505 7.938 -6.910 1.00 97.06 88 THR A C 1
ATOM 665 O O . THR A 1 88 ? 6.493 7.128 -7.840 1.00 97.06 88 THR A O 1
ATOM 668 N N . VAL A 1 89 ? 5.613 7.892 -5.924 1.00 97.75 89 VAL A N 1
ATOM 669 C CA . VAL A 1 89 ? 4.510 6.933 -5.893 1.00 97.75 89 VAL A CA 1
ATOM 670 C C . VAL A 1 89 ? 3.249 7.573 -5.344 1.00 97.75 89 VAL A C 1
ATOM 672 O O . VAL A 1 89 ? 3.297 8.261 -4.330 1.00 97.75 89 VAL A O 1
ATOM 675 N N . ASN A 1 90 ? 2.117 7.317 -5.992 1.00 96.75 90 ASN A N 1
ATOM 676 C CA . ASN A 1 90 ? 0.812 7.812 -5.565 1.00 96.75 90 ASN A CA 1
ATOM 677 C C . ASN A 1 90 ? -0.111 6.639 -5.249 1.00 96.75 90 ASN A C 1
ATOM 679 O O . ASN A 1 90 ? -0.348 5.791 -6.107 1.00 96.75 90 ASN A O 1
ATOM 683 N N . LEU A 1 91 ? -0.676 6.607 -4.044 1.00 96.56 91 LEU A N 1
ATOM 684 C CA . LEU A 1 91 ? -1.789 5.733 -3.688 1.00 96.56 91 LEU A CA 1
ATOM 685 C C . LEU A 1 91 ? -3.093 6.493 -3.913 1.00 96.56 91 LEU A C 1
ATOM 687 O O . LEU A 1 91 ? -3.438 7.382 -3.139 1.00 96.56 91 LEU A O 1
ATOM 691 N N . VAL A 1 92 ? -3.818 6.139 -4.970 1.00 95.56 92 VAL A N 1
ATOM 692 C CA . VAL A 1 92 ? -5.110 6.739 -5.311 1.00 95.56 92 VAL A CA 1
ATOM 693 C C . VAL A 1 92 ? -6.228 5.839 -4.807 1.00 95.56 92 VAL A C 1
ATOM 695 O O . VAL A 1 92 ? -6.265 4.648 -5.125 1.00 95.56 92 VAL A O 1
ATOM 698 N N . TYR A 1 93 ? -7.155 6.406 -4.043 1.00 94.44 93 TYR A N 1
ATOM 699 C CA . TYR A 1 93 ? -8.233 5.669 -3.390 1.00 94.44 93 TYR A CA 1
ATOM 700 C C . TYR A 1 93 ? -9.523 6.492 -3.320 1.00 94.44 93 TYR A C 1
ATOM 702 O O . TYR A 1 93 ? -9.557 7.675 -3.657 1.00 94.44 93 TYR A O 1
ATOM 710 N N . ARG A 1 94 ? -10.618 5.860 -2.902 1.00 92.81 94 ARG A N 1
ATOM 711 C CA . ARG A 1 94 ? -11.878 6.529 -2.567 1.00 92.81 94 ARG A CA 1
ATOM 712 C C . ARG A 1 94 ? -12.496 5.827 -1.372 1.00 92.81 94 ARG A C 1
ATOM 714 O O . ARG A 1 94 ? -12.640 4.609 -1.416 1.00 92.81 94 ARG A O 1
ATOM 721 N N . ILE A 1 95 ? -12.878 6.591 -0.358 1.00 89.44 95 ILE A N 1
ATOM 722 C CA . ILE A 1 95 ? -13.559 6.080 0.833 1.00 89.44 95 ILE A CA 1
ATOM 723 C C . ILE A 1 95 ? -15.052 5.914 0.532 1.00 89.44 95 ILE A C 1
ATOM 725 O O . ILE A 1 95 ? -15.647 6.702 -0.207 1.00 89.44 95 ILE A O 1
ATOM 729 N N . GLU A 1 96 ? -15.670 4.872 1.075 1.00 87.31 96 GLU A N 1
ATOM 730 C CA . GLU A 1 96 ? -17.119 4.708 1.000 1.00 87.31 96 GLU A CA 1
ATOM 731 C C . GLU A 1 96 ? -17.843 5.892 1.666 1.00 87.31 96 GLU A C 1
ATOM 733 O O . GLU A 1 96 ? -17.558 6.274 2.797 1.00 87.31 96 GLU A O 1
ATOM 738 N N . GLY A 1 97 ? -18.787 6.500 0.945 1.00 84.50 97 GLY A N 1
ATOM 739 C CA . GLY A 1 97 ? -19.534 7.665 1.428 1.00 84.50 97 GLY A CA 1
ATOM 740 C C . GLY A 1 97 ? -18.826 9.015 1.261 1.00 84.50 97 GLY A C 1
ATOM 741 O O . GLY A 1 97 ? -19.419 10.028 1.630 1.00 84.50 97 GLY A O 1
ATOM 742 N N . SER A 1 98 ? -17.616 9.066 0.686 1.00 86.06 98 SER A N 1
ATOM 743 C CA . SER A 1 98 ? -16.971 10.328 0.299 1.00 86.06 98 SER A CA 1
ATOM 744 C C . SER A 1 98 ? -17.334 10.756 -1.133 1.00 86.06 98 SER A C 1
ATOM 746 O O . SER A 1 98 ? -17.526 9.930 -2.030 1.00 86.06 98 SER A O 1
ATOM 748 N N . ASP A 1 99 ? -17.380 12.070 -1.374 1.00 81.44 99 ASP A N 1
ATOM 749 C CA . ASP A 1 99 ? -17.777 12.659 -2.666 1.00 81.44 99 ASP A CA 1
ATOM 750 C C . ASP A 1 99 ? -16.651 12.679 -3.727 1.00 81.44 99 ASP A C 1
ATOM 752 O O . ASP A 1 99 ? -16.783 13.309 -4.779 1.00 81.44 99 ASP A O 1
ATOM 756 N N . GLY A 1 100 ? -15.529 11.984 -3.508 1.00 86.75 100 GLY A N 1
ATOM 757 C CA . GLY A 1 100 ? -14.391 12.045 -4.427 1.00 86.75 100 GLY A CA 1
ATOM 758 C C . GLY A 1 100 ? -13.256 11.075 -4.125 1.00 86.75 100 GLY A C 1
ATOM 759 O O . GLY A 1 100 ? -13.281 10.338 -3.142 1.00 86.75 100 GLY A O 1
ATOM 760 N N . SER A 1 101 ? -12.265 11.068 -5.016 1.00 89.81 101 SER A N 1
ATOM 761 C CA . SER A 1 101 ? -11.018 10.326 -4.830 1.00 89.81 101 SER A CA 1
ATOM 762 C C . SER A 1 101 ? -10.003 11.139 -4.034 1.00 89.81 101 SER A C 1
ATOM 764 O O . SER A 1 101 ? -9.899 12.352 -4.210 1.00 89.81 101 SER A O 1
ATOM 766 N N . SER A 1 102 ? -9.227 10.431 -3.227 1.00 91.75 102 SER A N 1
ATOM 767 C CA . SER A 1 102 ? -8.104 10.937 -2.449 1.00 91.75 102 SER A CA 1
ATOM 768 C C . SER A 1 102 ? -6.799 10.336 -2.972 1.00 91.75 102 SER A C 1
ATOM 770 O O . SER A 1 102 ? -6.800 9.282 -3.621 1.00 91.75 102 SER A O 1
ATOM 772 N N . THR A 1 103 ? -5.686 11.003 -2.675 1.00 93.19 103 THR A N 1
ATOM 773 C CA . THR A 1 103 ? -4.346 10.549 -3.050 1.00 93.19 103 THR A CA 1
ATOM 774 C C . THR A 1 103 ? -3.401 10.717 -1.869 1.00 93.19 103 THR A C 1
ATOM 776 O O . THR A 1 103 ? -3.321 11.812 -1.325 1.00 93.19 103 THR A O 1
ATOM 779 N N . VAL A 1 104 ? -2.662 9.659 -1.529 1.00 94.31 104 VAL A N 1
ATOM 780 C CA . VAL A 1 104 ? -1.503 9.717 -0.625 1.00 94.31 104 VAL A CA 1
ATOM 781 C C . VAL A 1 104 ? -0.240 9.656 -1.478 1.00 94.31 104 VAL A C 1
ATOM 783 O O . VAL A 1 104 ? -0.051 8.693 -2.227 1.00 94.31 104 VAL A O 1
ATOM 786 N N . SER A 1 105 ? 0.608 10.679 -1.394 1.00 95.50 105 SER A N 1
ATOM 787 C CA . SER A 1 105 ? 1.836 10.761 -2.199 1.00 95.50 105 SER A CA 1
ATOM 788 C C . SER A 1 105 ? 3.052 10.296 -1.403 1.00 95.50 105 SER A C 1
ATOM 790 O O . SER A 1 105 ? 3.144 10.488 -0.196 1.00 95.50 105 SER A O 1
ATOM 792 N N . GLY A 1 106 ? 4.019 9.683 -2.071 1.00 96.06 106 GLY A N 1
ATOM 793 C CA . GLY A 1 106 ? 5.218 9.161 -1.432 1.00 96.06 106 GLY A CA 1
ATOM 794 C C . GLY A 1 106 ? 6.421 9.133 -2.360 1.00 96.06 106 GLY A C 1
ATOM 795 O O . GLY A 1 106 ? 6.368 9.527 -3.528 1.00 96.06 106 GLY A O 1
ATOM 796 N N . GLN A 1 107 ? 7.527 8.640 -1.820 1.00 97.44 107 GLN A N 1
ATOM 797 C CA . GLN A 1 107 ? 8.740 8.334 -2.575 1.00 97.44 107 GLN A CA 1
ATOM 798 C C . GLN A 1 107 ? 9.030 6.846 -2.484 1.00 97.44 107 GLN A C 1
ATOM 800 O O . GLN A 1 107 ? 8.627 6.197 -1.521 1.00 97.44 107 GLN A O 1
ATOM 805 N N . PHE A 1 108 ? 9.746 6.292 -3.454 1.00 97.12 108 PHE A N 1
ATOM 806 C CA . PHE A 1 108 ? 10.192 4.913 -3.367 1.00 97.12 108 PHE A CA 1
ATOM 807 C C . PHE A 1 108 ? 11.669 4.743 -3.702 1.00 97.12 108 PHE A C 1
ATOM 809 O O . PHE A 1 108 ? 12.301 5.575 -4.343 1.00 97.12 108 PHE A O 1
ATOM 816 N N . SER A 1 109 ? 12.242 3.645 -3.226 1.00 94.94 109 SER A N 1
ATOM 817 C CA . SER A 1 109 ? 13.601 3.229 -3.566 1.00 94.94 109 SER A CA 1
ATOM 818 C C . SER A 1 109 ? 13.669 1.717 -3.673 1.00 94.94 109 SER A C 1
ATOM 820 O O . SER A 1 109 ? 13.030 1.002 -2.901 1.00 94.94 109 SER A O 1
ATOM 822 N N . THR A 1 110 ? 14.449 1.222 -4.623 1.00 93.44 110 THR A N 1
ATOM 823 C CA . THR A 1 110 ? 14.674 -0.209 -4.816 1.00 93.44 110 THR A CA 1
ATOM 824 C C . THR A 1 110 ? 15.931 -0.661 -4.080 1.00 93.44 110 THR A C 1
ATOM 826 O O . THR A 1 110 ? 16.885 0.096 -3.875 1.00 93.44 110 THR A O 1
ATOM 829 N N . ARG A 1 111 ? 15.937 -1.918 -3.640 1.00 89.75 111 ARG A N 1
ATOM 830 C CA . ARG A 1 111 ? 17.047 -2.548 -2.921 1.00 89.75 111 ARG A CA 1
ATOM 831 C C . ARG A 1 111 ? 17.510 -3.803 -3.659 1.00 89.75 111 ARG A C 1
ATOM 833 O O . ARG A 1 111 ? 16.788 -4.395 -4.457 1.00 89.75 111 ARG A O 1
ATOM 840 N N . ARG A 1 112 ? 18.744 -4.223 -3.374 1.00 84.19 112 ARG A N 1
ATOM 841 C CA . ARG A 1 112 ? 19.439 -5.355 -4.025 1.00 84.19 112 ARG A CA 1
ATOM 842 C C . ARG A 1 112 ? 18.751 -6.701 -3.885 1.00 84.19 112 ARG A C 1
ATOM 844 O O . ARG A 1 112 ? 18.902 -7.569 -4.732 1.00 84.19 112 ARG A O 1
ATOM 851 N N . ASN A 1 113 ? 18.047 -6.885 -2.785 1.00 86.62 113 ASN A N 1
ATOM 852 C CA . ASN A 1 113 ? 17.316 -8.092 -2.429 1.00 86.62 113 ASN A CA 1
ATOM 853 C C . ASN A 1 113 ? 15.923 -8.143 -3.069 1.00 86.62 113 ASN A C 1
ATOM 855 O O . ASN A 1 113 ? 15.060 -8.852 -2.569 1.00 86.62 113 ASN A O 1
ATOM 859 N N . ASN A 1 114 ? 15.728 -7.432 -4.185 1.00 88.62 114 ASN A N 1
ATOM 860 C CA . ASN A 1 114 ? 14.460 -7.370 -4.897 1.00 88.62 114 ASN A CA 1
ATOM 861 C C . ASN A 1 114 ? 13.331 -6.827 -4.007 1.00 88.62 114 ASN A C 1
ATOM 863 O O . ASN A 1 114 ? 12.212 -7.322 -4.044 1.00 88.62 114 ASN A O 1
ATOM 867 N N . GLU A 1 115 ? 13.641 -5.813 -3.201 1.00 93.69 115 GLU A N 1
ATOM 868 C CA . GLU A 1 115 ? 12.661 -5.095 -2.390 1.00 93.69 115 GLU A CA 1
ATOM 869 C C . GLU A 1 115 ? 12.460 -3.682 -2.935 1.00 93.69 115 GLU A C 1
ATOM 871 O O . GLU A 1 115 ? 1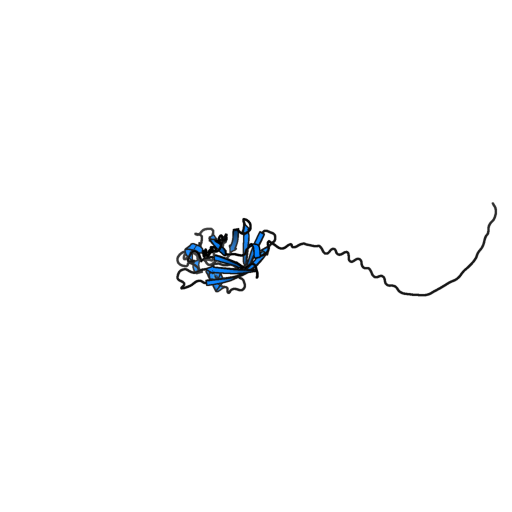3.383 -3.064 -3.480 1.00 93.69 115 GLU A O 1
ATOM 876 N N . VAL A 1 116 ? 11.271 -3.134 -2.711 1.00 95.56 116 VAL A N 1
ATOM 877 C CA . VAL A 1 116 ? 10.995 -1.708 -2.840 1.00 95.56 116 VAL A CA 1
ATOM 878 C C . VAL A 1 116 ? 10.509 -1.158 -1.506 1.00 95.56 116 VAL A C 1
ATOM 880 O O . VAL A 1 116 ? 9.587 -1.682 -0.882 1.00 95.56 116 VAL A O 1
ATOM 883 N N . LEU A 1 117 ? 11.158 -0.088 -1.057 1.00 96.94 117 LEU A N 1
ATOM 884 C CA . LEU A 1 117 ? 10.710 0.707 0.076 1.00 96.94 117 LEU A CA 1
ATOM 885 C C . LEU A 1 117 ? 9.878 1.858 -0.458 1.00 96.94 117 LEU A C 1
ATOM 887 O O . LEU A 1 117 ? 10.395 2.664 -1.225 1.00 96.94 117 LEU A O 1
ATOM 891 N N . VAL A 1 118 ? 8.629 1.937 -0.027 1.00 97.62 118 VAL A N 1
ATOM 892 C CA . VAL A 1 118 ? 7.720 3.050 -0.283 1.00 97.62 118 VAL A CA 1
ATOM 893 C C . VAL A 1 118 ? 7.591 3.866 0.997 1.00 97.62 118 VAL A C 1
ATOM 895 O O . VAL A 1 118 ? 7.281 3.314 2.048 1.00 97.62 118 VAL A O 1
ATOM 898 N N . ASP A 1 119 ? 7.843 5.163 0.910 1.00 96.88 119 ASP A N 1
ATOM 899 C CA . ASP A 1 119 ? 7.892 6.107 2.019 1.00 96.88 119 ASP A CA 1
ATOM 900 C C . ASP A 1 119 ? 6.800 7.177 1.866 1.00 96.88 119 ASP A C 1
ATOM 902 O O . ASP A 1 119 ? 6.846 8.025 0.972 1.00 96.88 119 ASP A O 1
ATOM 906 N N . PHE A 1 120 ? 5.830 7.122 2.773 1.00 96.12 120 PHE A N 1
ATOM 907 C CA . PHE A 1 120 ? 4.718 8.051 2.961 1.00 96.12 120 PHE A CA 1
ATOM 908 C C . PHE A 1 120 ? 4.902 8.944 4.201 1.00 96.12 120 PHE A C 1
ATOM 910 O O . PHE A 1 120 ? 3.956 9.607 4.628 1.00 96.12 120 PHE A O 1
ATOM 917 N N . SER A 1 121 ? 6.085 8.974 4.826 1.00 93.12 121 SER A N 1
ATOM 918 C CA . SER A 1 121 ? 6.348 9.724 6.072 1.00 93.12 121 SER A CA 1
ATOM 919 C C . SER A 1 121 ? 6.115 11.233 5.955 1.00 93.12 121 SER A C 1
ATOM 921 O O . SER A 1 121 ? 5.893 11.902 6.962 1.00 93.12 121 SER A O 1
ATOM 923 N N . ARG A 1 122 ? 6.146 11.776 4.731 1.00 89.62 122 ARG A N 1
ATOM 924 C CA . ARG A 1 122 ? 5.898 13.200 4.453 1.00 89.62 122 ARG A CA 1
ATOM 925 C C . ARG A 1 122 ? 4.425 13.592 4.463 1.00 89.62 122 ARG A C 1
ATOM 927 O O . ARG A 1 122 ? 4.133 14.779 4.566 1.00 89.62 122 ARG A O 1
ATOM 934 N N . GLU A 1 123 ? 3.534 12.618 4.353 1.00 88.94 123 GLU A N 1
ATOM 935 C CA . GLU A 1 123 ? 2.094 12.844 4.417 1.00 88.94 123 GLU A CA 1
ATOM 936 C C . GLU A 1 123 ? 1.678 13.099 5.868 1.00 88.94 123 GLU A C 1
ATOM 938 O O . GLU A 1 123 ? 2.409 12.781 6.813 1.00 88.94 123 GLU A O 1
ATOM 943 N N . ASP A 1 124 ? 0.516 13.695 6.085 1.00 85.25 124 ASP A N 1
ATOM 944 C CA . ASP A 1 124 ? 0.011 13.849 7.442 1.00 85.25 124 ASP A CA 1
ATOM 945 C C . ASP A 1 124 ? -0.510 12.506 7.994 1.00 85.25 124 ASP A C 1
ATOM 947 O O . ASP A 1 124 ? -0.847 11.565 7.268 1.00 85.25 124 ASP A O 1
ATOM 951 N N . GLU A 1 125 ? -0.535 12.391 9.322 1.00 82.44 125 GLU A N 1
ATOM 952 C CA . GLU A 1 125 ? -0.960 11.160 9.988 1.00 82.44 125 GLU A CA 1
ATOM 953 C C . GLU A 1 125 ? -2.450 10.867 9.762 1.00 82.44 125 GLU A C 1
ATOM 955 O O . GLU A 1 125 ? -2.844 9.706 9.775 1.00 82.44 125 GLU A O 1
ATOM 960 N N . GLU A 1 126 ? -3.290 11.883 9.554 1.00 81.44 126 GLU A N 1
ATOM 961 C CA . GLU A 1 126 ? -4.726 11.706 9.332 1.00 81.44 126 GLU A CA 1
ATOM 962 C C . GLU A 1 126 ? -4.983 10.993 8.003 1.00 81.44 126 GLU A C 1
ATOM 964 O O . GLU A 1 126 ? -5.583 9.916 8.017 1.00 81.44 126 GLU A O 1
ATOM 969 N N . SER A 1 127 ? -4.393 11.487 6.914 1.00 79.81 127 SER A N 1
ATOM 970 C CA . SER A 1 127 ? -4.456 10.882 5.577 1.00 79.81 127 SER A CA 1
ATOM 971 C C . SER A 1 127 ? -3.942 9.438 5.558 1.00 79.81 127 SER A C 1
ATOM 973 O O . SER A 1 127 ? -4.531 8.561 4.927 1.00 79.81 127 SER A O 1
ATOM 975 N N . ARG A 1 128 ? -2.857 9.138 6.289 1.00 86.25 128 ARG A N 1
ATOM 976 C CA . ARG A 1 128 ? -2.347 7.756 6.398 1.00 86.25 128 ARG A CA 1
ATOM 977 C C . ARG A 1 128 ? -3.224 6.862 7.265 1.00 86.25 128 ARG A C 1
ATOM 979 O O . ARG A 1 128 ? -3.371 5.674 6.960 1.00 86.25 128 ARG A O 1
ATOM 986 N N . ARG A 1 129 ? -3.761 7.404 8.365 1.00 83.06 129 ARG A N 1
ATOM 987 C CA . ARG A 1 129 ? -4.578 6.643 9.314 1.00 83.06 129 ARG A CA 1
ATOM 988 C C . ARG A 1 129 ? -5.774 6.050 8.606 1.00 83.06 129 ARG A C 1
ATOM 990 O O . ARG A 1 129 ? -5.943 4.850 8.746 1.00 83.06 129 ARG A O 1
ATOM 997 N N . GLU A 1 130 ? -6.497 6.809 7.781 1.00 82.56 130 GLU A N 1
ATOM 998 C CA . GLU A 1 130 ? -7.682 6.344 7.031 1.00 82.56 130 GLU A CA 1
ATOM 999 C C . GLU A 1 130 ? -7.521 4.964 6.366 1.00 82.56 130 GLU A C 1
ATOM 1001 O O . GLU A 1 130 ? -8.482 4.203 6.286 1.00 82.56 130 GLU A O 1
ATOM 1006 N N . LEU A 1 131 ? -6.305 4.617 5.930 1.00 86.38 131 LEU A N 1
ATOM 1007 C CA . LEU A 1 131 ? -5.990 3.370 5.226 1.00 86.38 131 LEU A CA 1
ATOM 1008 C C . LEU A 1 131 ? -5.172 2.373 6.052 1.00 86.38 131 LEU A C 1
ATOM 1010 O O . LEU A 1 131 ? -4.604 1.429 5.501 1.00 86.38 131 LEU A O 1
ATOM 1014 N N . LEU A 1 132 ? -5.034 2.602 7.360 1.00 89.06 132 LEU A N 1
ATOM 1015 C CA . LEU A 1 132 ? -4.089 1.894 8.226 1.00 89.06 132 LEU A CA 1
ATOM 1016 C C . LEU A 1 132 ? -2.656 1.910 7.669 1.00 89.06 132 LEU A C 1
ATOM 1018 O O . LEU A 1 132 ? -1.850 1.024 7.971 1.00 89.06 132 LEU A O 1
ATOM 1022 N N . LEU A 1 133 ? -2.302 2.920 6.876 1.00 90.50 133 LEU A N 1
ATOM 1023 C CA . LEU A 1 133 ? -1.042 2.956 6.148 1.00 90.50 133 LEU A CA 1
ATOM 1024 C C . LEU A 1 133 ? 0.113 3.266 7.113 1.00 90.50 133 LEU A C 1
ATOM 1026 O O . LEU A 1 133 ? 0.016 4.200 7.914 1.00 90.50 133 LEU A O 1
ATOM 1030 N N . PRO A 1 134 ? 1.205 2.486 7.111 1.00 91.75 134 PRO A N 1
ATOM 1031 C CA . PRO A 1 134 ? 2.408 2.859 7.842 1.00 91.75 134 PRO A CA 1
ATOM 1032 C C . PRO A 1 134 ? 3.152 3.959 7.085 1.00 91.75 134 PRO A C 1
ATOM 1034 O O . PRO A 1 134 ? 2.931 4.177 5.897 1.00 91.75 134 PRO A O 1
ATOM 1037 N N . GLU A 1 135 ? 4.082 4.622 7.769 1.00 94.50 135 GLU A N 1
ATOM 1038 C CA . GLU A 1 135 ? 4.970 5.596 7.126 1.00 94.50 135 GLU A CA 1
ATOM 1039 C C . GLU A 1 135 ? 5.833 4.954 6.046 1.00 94.50 135 GLU A C 1
ATOM 1041 O O . GLU A 1 135 ? 6.049 5.554 5.005 1.00 94.50 135 GLU A O 1
ATOM 1046 N N . ILE A 1 136 ? 6.310 3.732 6.280 1.00 95.75 136 ILE A N 1
ATOM 1047 C CA . ILE A 1 136 ? 7.143 3.002 5.330 1.00 95.75 136 ILE A CA 1
ATOM 1048 C C . ILE A 1 136 ? 6.503 1.649 5.058 1.00 95.75 136 ILE A C 1
ATOM 1050 O O . ILE A 1 136 ? 6.111 0.936 5.985 1.00 95.75 136 ILE A O 1
ATOM 1054 N N . ILE A 1 137 ? 6.431 1.286 3.782 1.00 97.00 137 ILE A N 1
ATOM 1055 C CA . ILE A 1 137 ? 6.043 -0.039 3.319 1.00 97.00 137 ILE A CA 1
ATOM 1056 C C . ILE A 1 137 ? 7.216 -0.687 2.612 1.00 97.00 137 ILE A C 1
ATOM 1058 O O . ILE A 1 137 ? 7.854 -0.075 1.762 1.00 97.00 137 ILE A O 1
ATOM 1062 N N . ARG A 1 138 ? 7.494 -1.940 2.963 1.00 97.06 138 ARG A N 1
ATOM 1063 C CA . ARG A 1 138 ? 8.513 -2.757 2.302 1.00 97.06 138 ARG A CA 1
ATOM 1064 C C . ARG A 1 138 ? 7.798 -3.819 1.500 1.00 97.06 138 ARG A C 1
ATOM 1066 O O . ARG A 1 138 ? 7.144 -4.675 2.090 1.00 97.06 138 ARG A O 1
ATOM 1073 N N . PHE A 1 139 ? 7.893 -3.723 0.183 1.00 97.94 139 PHE A N 1
ATOM 1074 C CA . PHE A 1 139 ? 7.374 -4.745 -0.705 1.00 97.94 139 PHE A CA 1
ATOM 1075 C C . PHE A 1 139 ? 8.505 -5.615 -1.230 1.00 97.94 139 PHE A C 1
ATOM 1077 O O . PHE A 1 139 ? 9.521 -5.099 -1.691 1.00 97.94 139 PHE A O 1
ATOM 1084 N N . ASP A 1 140 ? 8.266 -6.915 -1.262 1.00 96.94 140 ASP A N 1
ATOM 1085 C CA . ASP A 1 140 ? 8.985 -7.843 -2.114 1.00 96.94 140 ASP A CA 1
ATOM 1086 C C . ASP A 1 140 ? 8.520 -7.661 -3.561 1.00 96.94 140 ASP A C 1
ATOM 1088 O O . ASP A 1 140 ? 7.318 -7.636 -3.857 1.00 96.94 140 ASP A O 1
ATOM 1092 N N . ILE A 1 141 ? 9.480 -7.564 -4.473 1.00 95.56 141 ILE A N 1
ATOM 1093 C CA . ILE A 1 141 ? 9.262 -7.558 -5.914 1.00 95.56 141 ILE A CA 1
ATOM 1094 C C . ILE A 1 141 ? 9.152 -9.015 -6.369 1.00 95.56 141 ILE A C 1
ATOM 1096 O O . ILE A 1 141 ? 10.065 -9.821 -6.182 1.00 95.56 141 ILE A O 1
ATOM 1100 N N . ILE A 1 142 ? 8.035 -9.362 -6.998 1.00 95.12 142 ILE A N 1
ATOM 1101 C CA . ILE A 1 142 ? 7.722 -10.718 -7.452 1.00 95.12 142 ILE A CA 1
ATOM 1102 C C . ILE A 1 142 ? 7.523 -10.703 -8.970 1.00 95.12 142 ILE A C 1
ATOM 1104 O O . ILE A 1 142 ? 7.046 -9.719 -9.539 1.00 95.12 142 ILE A O 1
ATOM 1108 N N . ASP A 1 143 ? 7.913 -11.793 -9.636 1.00 92.44 143 ASP A N 1
ATOM 1109 C CA . ASP A 1 143 ? 7.731 -11.986 -11.081 1.00 92.44 143 ASP A CA 1
ATOM 1110 C C . ASP A 1 143 ? 8.263 -10.806 -11.924 1.00 92.44 143 ASP A C 1
ATOM 1112 O O . ASP A 1 143 ? 7.625 -10.355 -12.870 1.00 92.44 143 ASP A O 1
ATOM 1116 N N . GLY A 1 144 ? 9.429 -10.262 -11.550 1.00 88.00 144 GLY A N 1
ATOM 1117 C CA . GLY A 1 144 ? 10.062 -9.145 -12.263 1.00 88.00 144 GLY A CA 1
ATOM 1118 C C . GLY A 1 144 ? 9.327 -7.804 -12.137 1.00 88.00 144 GLY A C 1
ATOM 1119 O O . GLY A 1 144 ? 9.443 -6.974 -13.032 1.00 88.00 144 GLY A O 1
ATOM 1120 N N . GLY A 1 145 ? 8.553 -7.598 -11.065 1.00 91.75 145 GLY A N 1
ATOM 1121 C CA . GLY A 1 145 ? 7.783 -6.365 -10.847 1.00 91.75 145 GLY A CA 1
ATOM 1122 C C . GLY A 1 145 ? 6.355 -6.425 -11.373 1.00 91.75 145 GLY A C 1
ATOM 1123 O O . GLY A 1 145 ? 5.651 -5.423 -11.360 1.00 91.75 145 GLY A O 1
ATOM 1124 N N . LEU A 1 146 ? 5.884 -7.597 -11.803 1.00 94.88 146 LEU A N 1
ATOM 1125 C CA . LEU A 1 146 ? 4.467 -7.790 -12.117 1.00 94.88 146 LEU A CA 1
ATOM 1126 C C . LEU A 1 146 ? 3.599 -7.864 -10.856 1.00 94.88 146 LEU A C 1
ATOM 1128 O O . LEU A 1 146 ? 2.404 -7.572 -10.922 1.00 94.88 146 LEU A O 1
ATOM 1132 N N . ARG A 1 147 ? 4.189 -8.234 -9.715 1.00 97.00 147 ARG A N 1
ATOM 1133 C CA . ARG A 1 147 ? 3.506 -8.280 -8.423 1.00 97.00 147 ARG A CA 1
ATOM 1134 C C . ARG A 1 147 ? 4.381 -7.709 -7.312 1.00 97.00 147 ARG A C 1
ATOM 1136 O O . ARG A 1 147 ? 5.590 -7.932 -7.302 1.00 97.00 147 ARG A O 1
ATOM 1143 N N . LEU A 1 148 ? 3.751 -7.013 -6.370 1.00 98.00 148 LEU A N 1
ATOM 1144 C CA . LEU A 1 148 ? 4.376 -6.498 -5.152 1.00 98.00 148 LEU A CA 1
ATOM 1145 C C . LEU A 1 148 ? 3.658 -7.055 -3.922 1.00 98.00 148 LEU A C 1
ATOM 1147 O O . LEU A 1 148 ? 2.430 -6.997 -3.841 1.00 98.00 148 LEU A O 1
ATOM 1151 N N . ASN A 1 149 ? 4.421 -7.566 -2.958 1.00 98.31 149 ASN A N 1
ATOM 1152 C CA . ASN A 1 149 ? 3.884 -8.175 -1.741 1.00 98.31 149 ASN A CA 1
ATOM 1153 C C . ASN A 1 149 ? 4.488 -7.523 -0.501 1.00 98.31 149 ASN A C 1
ATOM 1155 O O . ASN A 1 149 ? 5.702 -7.462 -0.397 1.00 98.31 149 ASN A O 1
ATOM 1159 N N . ALA A 1 150 ? 3.675 -7.084 0.456 1.00 97.88 150 ALA A N 1
ATOM 1160 C CA . ALA A 1 150 ? 4.158 -6.658 1.766 1.00 97.88 150 ALA A CA 1
ATOM 1161 C C . ALA A 1 150 ? 3.341 -7.308 2.879 1.00 97.88 150 ALA A C 1
ATOM 1163 O O . ALA A 1 150 ? 2.112 -7.256 2.852 1.00 97.88 150 ALA A O 1
ATOM 1164 N N . ASP A 1 151 ? 4.034 -7.870 3.865 1.00 97.19 151 ASP A N 1
ATOM 1165 C CA . ASP A 1 151 ? 3.462 -8.319 5.133 1.00 97.19 151 ASP A CA 1
ATOM 1166 C C . ASP A 1 151 ? 4.157 -7.542 6.248 1.00 97.19 151 ASP A C 1
ATOM 1168 O O . ASP A 1 151 ? 5.339 -7.751 6.521 1.00 97.19 151 ASP A O 1
ATOM 1172 N N . GLN A 1 152 ? 3.447 -6.599 6.868 1.00 94.12 152 GLN A N 1
ATOM 1173 C CA . GLN A 1 152 ? 4.037 -5.713 7.870 1.00 94.12 152 GLN A CA 1
ATOM 1174 C C . GLN A 1 152 ? 3.327 -5.820 9.204 1.00 94.12 152 GLN A C 1
ATOM 1176 O O . GLN A 1 152 ? 2.143 -5.508 9.321 1.00 94.12 152 GLN A O 1
ATOM 1181 N N . GLU A 1 153 ? 4.069 -6.218 10.229 1.00 94.12 153 GLU A N 1
ATOM 1182 C CA . GLU A 1 153 ? 3.566 -6.212 11.596 1.00 94.12 153 GLU A CA 1
ATOM 1183 C C . GLU A 1 153 ? 3.179 -4.794 12.024 1.00 94.12 153 GLU A C 1
ATOM 1185 O O . GLU A 1 153 ? 3.911 -3.821 11.813 1.00 94.12 153 GLU A O 1
ATOM 1190 N N . ARG A 1 154 ? 2.006 -4.680 12.642 1.00 91.38 154 ARG A N 1
ATOM 1191 C CA . ARG A 1 154 ? 1.523 -3.454 13.267 1.00 91.38 154 ARG A CA 1
ATOM 1192 C C . ARG A 1 154 ? 1.038 -3.783 14.661 1.00 91.38 154 ARG A C 1
ATOM 1194 O O . ARG A 1 154 ? 0.281 -4.731 14.869 1.00 91.38 154 ARG A O 1
ATOM 1201 N N . ASN A 1 155 ? 1.463 -2.952 15.597 1.00 90.75 155 ASN A N 1
ATOM 1202 C CA . ASN A 1 155 ? 1.071 -3.050 16.987 1.00 90.75 155 ASN A CA 1
ATOM 1203 C C . ASN A 1 155 ? 0.124 -1.907 17.333 1.00 90.75 155 ASN A C 1
ATOM 1205 O O . ASN A 1 155 ? 0.177 -0.847 16.709 1.00 90.75 155 ASN A O 1
ATOM 1209 N N . GLU A 1 156 ? -0.718 -2.145 18.333 1.00 89.75 156 GLU A N 1
ATOM 1210 C CA . GLU A 1 156 ? -1.587 -1.135 18.939 1.00 89.75 156 GLU A CA 1
ATOM 1211 C C . GLU A 1 156 ? -2.537 -0.436 17.944 1.00 89.75 156 GLU A C 1
ATOM 1213 O O . GLU A 1 156 ? -2.803 0.761 18.036 1.00 89.75 156 GLU A O 1
ATOM 1218 N N . VAL A 1 157 ? -3.101 -1.190 16.997 1.00 89.81 157 VAL A N 1
ATOM 1219 C CA . VAL A 1 157 ? -4.072 -0.670 16.026 1.00 89.81 157 VAL A CA 1
ATOM 1220 C C . VAL A 1 157 ? -5.465 -0.572 16.657 1.00 89.81 157 VAL A C 1
ATOM 1222 O O . VAL A 1 157 ? -6.039 -1.578 17.083 1.00 89.81 157 VAL A O 1
ATOM 1225 N N . ASP A 1 158 ? -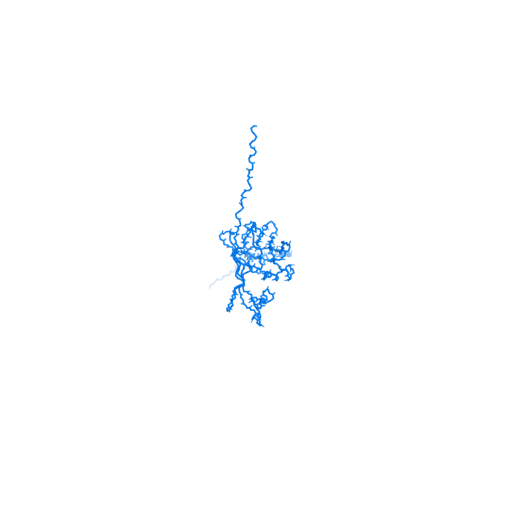6.042 0.632 16.691 1.00 88.56 158 ASP A N 1
ATOM 1226 C CA . ASP A 1 158 ? -7.411 0.865 17.174 1.00 88.56 158 ASP A CA 1
ATOM 1227 C C . ASP A 1 158 ? -8.459 0.618 16.077 1.00 88.56 158 ASP A C 1
ATOM 1229 O O . ASP A 1 158 ? -8.974 1.550 15.462 1.00 88.56 158 ASP A O 1
ATOM 1233 N N . LEU A 1 159 ? -8.820 -0.649 15.852 1.00 88.44 159 LEU A N 1
ATOM 1234 C CA . LEU A 1 159 ? -9.854 -1.029 14.875 1.00 88.44 159 LEU A CA 1
ATOM 1235 C C . LEU A 1 159 ? -11.246 -0.459 15.165 1.00 88.44 159 LEU A C 1
ATOM 1237 O O . LEU A 1 159 ? -12.064 -0.339 14.251 1.00 88.44 159 LEU A O 1
ATOM 1241 N N . ARG A 1 160 ? -11.537 -0.084 16.414 1.00 86.00 160 ARG A N 1
ATOM 1242 C CA . ARG A 1 160 ? -12.813 0.553 16.757 1.00 86.00 160 ARG A CA 1
ATOM 1243 C C . ARG A 1 160 ? -12.867 1.986 16.232 1.00 86.00 160 ARG A C 1
ATOM 1245 O O . ARG A 1 160 ? -13.952 2.437 15.883 1.00 86.00 160 ARG A O 1
ATOM 1252 N N . GLY A 1 161 ? -11.727 2.671 16.144 1.00 81.81 161 GLY A N 1
ATOM 1253 C CA . GLY A 1 161 ? -11.624 3.964 15.465 1.00 81.81 161 GLY A CA 1
ATOM 1254 C C . GLY A 1 161 ? -11.973 3.881 13.975 1.00 81.81 161 GLY A C 1
ATOM 1255 O O . GLY A 1 161 ? -12.568 4.811 13.444 1.00 81.81 161 GLY A O 1
ATOM 1256 N N . TYR A 1 162 ? -11.678 2.746 13.331 1.00 79.19 162 TYR A N 1
ATOM 1257 C CA . TYR A 1 162 ? -11.920 2.525 11.899 1.00 79.19 162 TYR A CA 1
ATOM 1258 C C . TYR A 1 162 ? -13.328 2.027 11.584 1.00 79.19 162 TYR A C 1
ATOM 1260 O O . TYR A 1 162 ? -13.994 2.554 10.700 1.00 79.19 162 TYR A O 1
ATOM 1268 N N . ALA A 1 163 ? -13.803 1.019 12.313 1.00 79.81 163 ALA A N 1
ATOM 1269 C CA . ALA A 1 163 ? -15.120 0.430 12.093 1.00 79.81 163 ALA A CA 1
ATOM 1270 C C . ALA A 1 163 ? -15.828 0.180 13.437 1.00 79.81 163 ALA A C 1
ATOM 1272 O O . ALA A 1 163 ? -15.943 -0.968 13.891 1.00 79.81 163 ALA A O 1
ATOM 1273 N N . PRO A 1 164 ? -16.337 1.245 14.093 1.00 79.12 164 PRO A N 1
ATOM 1274 C CA . PRO A 1 164 ? -16.853 1.173 15.459 1.00 79.12 164 PRO A CA 1
ATOM 1275 C C . PRO A 1 164 ? -18.018 0.196 15.611 1.00 79.12 164 PRO A C 1
ATOM 1277 O O . PRO A 1 164 ? -18.106 -0.473 16.632 1.00 79.12 164 PRO A O 1
ATOM 1280 N N . GLY A 1 165 ? -18.888 0.054 14.604 1.00 82.25 165 GLY A N 1
ATOM 1281 C CA . GLY A 1 165 ? -20.005 -0.896 14.653 1.00 82.25 165 GLY A CA 1
ATOM 1282 C C . GLY A 1 165 ? -19.562 -2.364 14.652 1.00 82.25 165 GLY A C 1
ATOM 1283 O O . GLY A 1 165 ? -20.115 -3.176 15.390 1.00 82.25 165 GLY A O 1
ATOM 1284 N N . ARG A 1 166 ? -18.534 -2.701 13.864 1.00 79.75 166 ARG A N 1
ATOM 1285 C CA . ARG A 1 166 ? -18.017 -4.073 13.722 1.00 79.75 166 ARG A CA 1
ATOM 1286 C C . ARG A 1 166 ? -17.130 -4.478 14.895 1.00 79.75 166 ARG A C 1
ATOM 1288 O O . ARG A 1 166 ? -17.170 -5.628 15.326 1.00 79.75 166 ARG A O 1
ATOM 1295 N N . TYR A 1 167 ? -16.366 -3.528 15.430 1.00 83.62 167 TYR A N 1
ATOM 1296 C CA . TYR A 1 167 ? -15.382 -3.767 16.486 1.00 83.62 167 TYR A CA 1
ATOM 1297 C C . TYR A 1 167 ? -15.760 -3.136 17.834 1.00 83.62 167 TYR A C 1
ATOM 1299 O O . TYR A 1 167 ? -14.901 -2.963 18.695 1.00 83.62 167 TYR A O 1
ATOM 1307 N N . ALA A 1 168 ? -17.045 -2.842 18.067 1.00 82.50 168 ALA A N 1
ATOM 1308 C CA . ALA A 1 168 ? -17.545 -2.259 19.320 1.00 82.50 168 ALA A CA 1
ATOM 1309 C C . ALA A 1 168 ? -17.159 -3.066 20.576 1.00 82.50 168 ALA A C 1
ATOM 1311 O O . ALA A 1 168 ? -17.035 -2.501 21.661 1.00 82.50 168 ALA A O 1
ATOM 1312 N N . GLY A 1 169 ? -16.977 -4.384 20.432 1.00 84.00 169 GLY A N 1
ATOM 1313 C CA . GLY A 1 169 ? -16.569 -5.284 21.513 1.00 84.00 169 GLY A CA 1
ATOM 1314 C C . GLY A 1 169 ? -15.082 -5.217 21.880 1.00 84.00 169 GLY A C 1
ATOM 1315 O O . GLY A 1 169 ? -14.694 -5.797 22.893 1.00 84.00 169 GLY A O 1
ATOM 1316 N N . LEU A 1 170 ? -14.247 -4.528 21.095 1.00 86.00 170 LEU A N 1
ATOM 1317 C CA . LEU A 1 170 ? -12.841 -4.322 21.432 1.00 86.00 170 LEU A CA 1
ATOM 1318 C C . LEU A 1 170 ? -12.709 -3.235 22.503 1.00 86.00 170 LEU A C 1
ATOM 1320 O O . LEU A 1 170 ? -13.121 -2.088 22.323 1.00 86.00 170 LEU A O 1
ATOM 1324 N N . THR A 1 171 ? -12.096 -3.602 23.626 1.00 85.00 171 THR A N 1
ATOM 1325 C CA . THR A 1 171 ? -11.806 -2.683 24.737 1.00 85.00 171 THR A CA 1
ATOM 1326 C C . THR A 1 171 ? -10.378 -2.146 24.710 1.00 85.00 171 THR A C 1
ATOM 1328 O O . THR A 1 171 ? -10.060 -1.240 25.476 1.00 85.00 171 THR A O 1
ATOM 1331 N N . GLN A 1 172 ? -9.522 -2.703 23.853 1.00 88.94 172 GLN A N 1
ATOM 1332 C CA . GLN A 1 172 ? -8.113 -2.349 23.717 1.00 88.94 172 GLN A CA 1
ATOM 1333 C C . GLN A 1 172 ? -7.673 -2.438 22.245 1.00 88.94 172 GLN A C 1
ATOM 1335 O O . GLN A 1 172 ? -8.280 -3.209 21.492 1.00 88.94 172 GLN A O 1
ATOM 1340 N N . PRO A 1 173 ? -6.631 -1.688 21.840 1.00 90.56 173 PRO A N 1
ATOM 1341 C CA . PRO A 1 173 ? -5.995 -1.850 20.537 1.00 90.56 173 PRO A CA 1
ATOM 1342 C C . PRO A 1 173 ? -5.480 -3.278 20.313 1.00 90.56 173 PRO A C 1
ATOM 1344 O O . PRO A 1 173 ? -5.206 -4.011 21.268 1.00 90.56 173 PRO A O 1
ATOM 1347 N N . VAL A 1 174 ? -5.340 -3.669 19.047 1.00 91.19 174 VAL A N 1
ATOM 1348 C CA . VAL A 1 174 ? -4.933 -5.025 18.649 1.00 91.19 174 VAL A CA 1
ATOM 1349 C C . VAL A 1 174 ? -3.641 -5.017 17.838 1.00 91.19 174 VAL A C 1
ATOM 1351 O O . VAL A 1 174 ? -3.313 -4.041 17.165 1.00 91.19 174 VAL A O 1
ATOM 1354 N N . ASN A 1 175 ? -2.920 -6.134 17.882 1.00 92.75 175 ASN A N 1
ATOM 1355 C CA . ASN A 1 175 ? -1.740 -6.364 17.055 1.00 92.75 175 ASN A CA 1
ATOM 1356 C C . ASN A 1 175 ? -2.114 -7.261 15.875 1.00 92.75 175 ASN A C 1
ATOM 1358 O O . ASN A 1 175 ? -2.976 -8.134 15.998 1.00 92.75 175 ASN A O 1
ATOM 1362 N N . GLY A 1 176 ? -1.444 -7.073 14.747 1.00 94.31 176 GLY A N 1
ATOM 1363 C CA . GLY A 1 176 ? -1.715 -7.838 13.542 1.00 94.31 176 GLY A CA 1
ATOM 1364 C C . GLY A 1 176 ? -0.696 -7.578 12.449 1.00 94.31 176 GLY A C 1
ATOM 1365 O O . GLY A 1 176 ? 0.360 -6.986 12.678 1.00 94.31 176 GLY A O 1
ATOM 1366 N N . THR A 1 177 ? -1.034 -8.006 11.243 1.00 95.94 177 THR A N 1
ATOM 1367 C CA . THR A 1 177 ? -0.193 -7.849 10.060 1.00 95.94 177 THR A CA 1
ATOM 1368 C C . THR A 1 177 ? -0.990 -7.146 8.978 1.00 95.94 177 THR A C 1
ATOM 1370 O O . THR A 1 177 ? -2.059 -7.608 8.586 1.00 95.94 177 THR A O 1
ATOM 1373 N N . LEU A 1 178 ? -0.465 -6.029 8.483 1.00 96.12 178 LEU A N 1
ATOM 1374 C CA . LEU A 1 178 ? -0.962 -5.401 7.271 1.00 96.12 178 LEU A CA 1
ATOM 1375 C C . LEU A 1 178 ? -0.450 -6.197 6.072 1.00 96.12 178 LEU A C 1
ATOM 1377 O O . LEU A 1 178 ? 0.753 -6.218 5.810 1.00 96.12 178 LEU A O 1
ATOM 1381 N N . VAL A 1 179 ? -1.371 -6.857 5.382 1.00 97.44 179 VAL A N 1
ATOM 1382 C CA . VAL A 1 179 ? -1.114 -7.682 4.206 1.00 97.44 179 VAL A CA 1
ATOM 1383 C C . VAL A 1 179 ? -1.523 -6.892 2.974 1.00 97.44 179 VAL A C 1
ATOM 1385 O O . VAL A 1 179 ? -2.704 -6.613 2.751 1.00 97.44 179 VAL A O 1
ATOM 1388 N N . LEU A 1 180 ? -0.527 -6.557 2.165 1.00 98.00 180 LEU A N 1
ATOM 1389 C CA . LEU A 1 180 ? -0.679 -5.856 0.903 1.00 98.00 180 LEU A CA 1
ATOM 1390 C C . LEU A 1 180 ? -0.196 -6.763 -0.214 1.00 98.00 180 LEU A C 1
ATOM 1392 O O . LEU A 1 180 ? 0.891 -7.349 -0.151 1.00 98.00 180 LEU A O 1
ATOM 1396 N N . ARG A 1 181 ? -1.013 -6.883 -1.243 1.00 98.00 181 ARG A N 1
ATOM 1397 C CA . ARG A 1 181 ? -0.682 -7.584 -2.471 1.00 98.00 181 ARG A CA 1
ATOM 1398 C C . ARG A 1 181 ? -1.157 -6.692 -3.611 1.00 98.00 181 ARG A C 1
ATOM 1400 O O . ARG A 1 181 ? -2.244 -6.109 -3.543 1.00 98.00 181 ARG A O 1
ATOM 1407 N N . LEU A 1 182 ? -0.285 -6.493 -4.591 1.00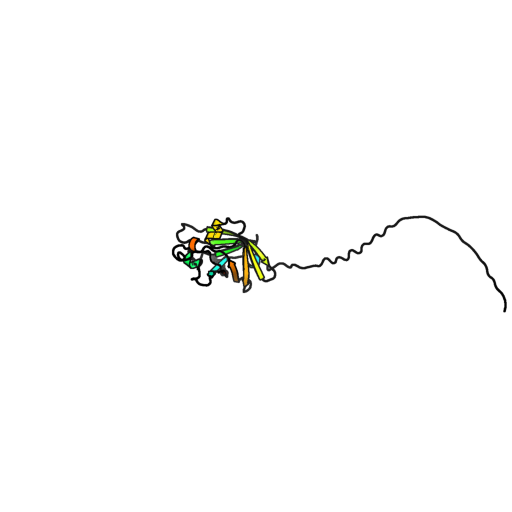 97.56 182 LEU A N 1
ATOM 1408 C CA . LEU A 1 182 ? -0.566 -5.651 -5.737 1.00 97.56 182 LEU A CA 1
ATOM 1409 C C . LEU A 1 182 ? -0.162 -6.340 -7.024 1.00 97.56 182 LEU A C 1
ATOM 1411 O O . LEU A 1 182 ? 0.922 -6.911 -7.100 1.00 97.56 182 LEU A O 1
ATOM 1415 N N . ASN A 1 183 ? -0.984 -6.202 -8.059 1.00 97.06 183 ASN A N 1
ATOM 1416 C CA . ASN A 1 183 ? -0.677 -6.686 -9.399 1.00 97.06 183 ASN A CA 1
ATOM 1417 C C . ASN A 1 183 ? -0.601 -5.511 -10.370 1.00 97.06 183 ASN A C 1
ATOM 1419 O O . ASN A 1 183 ? -1.479 -4.640 -10.382 1.00 97.06 183 ASN A O 1
ATOM 1423 N N . ARG A 1 184 ? 0.444 -5.503 -11.198 1.00 95.75 184 ARG A N 1
ATOM 1424 C CA . ARG A 1 184 ? 0.607 -4.527 -12.271 1.00 95.75 184 ARG A CA 1
ATOM 1425 C C . ARG A 1 184 ? -0.525 -4.701 -13.283 1.00 95.75 184 ARG A C 1
ATOM 1427 O O . ARG A 1 184 ? -0.800 -5.813 -13.736 1.00 95.75 184 ARG A O 1
ATOM 1434 N N . ILE A 1 185 ? -1.172 -3.600 -13.651 1.00 92.06 185 ILE A N 1
ATOM 1435 C CA . ILE A 1 185 ? -2.135 -3.596 -14.751 1.00 92.06 185 ILE A CA 1
ATOM 1436 C C . ILE A 1 185 ? -1.338 -3.734 -16.048 1.00 92.06 185 ILE A C 1
ATOM 1438 O O . ILE A 1 185 ? -0.395 -2.980 -16.281 1.00 92.06 185 ILE A O 1
ATOM 1442 N N . ALA A 1 186 ? -1.711 -4.685 -16.903 1.00 79.00 186 ALA A N 1
ATOM 1443 C CA . ALA A 1 186 ? -1.170 -4.727 -18.252 1.00 79.00 186 ALA A CA 1
ATOM 1444 C C . ALA A 1 186 ? -1.578 -3.436 -18.974 1.00 79.00 186 ALA A C 1
ATOM 1446 O O . ALA A 1 186 ? -2.769 -3.202 -19.195 1.00 79.00 186 ALA A O 1
ATOM 1447 N N . GLU A 1 187 ? -0.608 -2.595 -19.330 1.00 64.06 187 GLU A N 1
ATOM 1448 C CA . GLU A 1 187 ? -0.880 -1.457 -20.198 1.00 64.06 187 GLU A CA 1
ATOM 1449 C C . GLU A 1 187 ? -1.442 -2.011 -21.504 1.00 64.06 187 GLU A C 1
ATOM 1451 O O . GLU A 1 187 ? -0.761 -2.712 -22.254 1.00 64.06 187 GLU A O 1
ATOM 1456 N N . THR A 1 188 ? -2.726 -1.760 -21.760 1.00 51.03 188 THR A N 1
ATOM 1457 C CA . THR A 1 188 ? -3.264 -2.013 -23.092 1.00 51.03 188 THR A CA 1
ATOM 1458 C C . THR A 1 188 ? -2.556 -1.010 -23.992 1.00 51.03 188 THR A C 1
ATOM 1460 O O . THR A 1 188 ? -2.713 0.190 -23.744 1.00 51.03 188 THR A O 1
ATOM 1463 N N . PRO A 1 189 ? -1.747 -1.438 -24.981 1.00 43.00 189 PRO A N 1
ATOM 1464 C CA . PRO A 1 189 ? -1.090 -0.490 -25.863 1.00 43.00 189 PRO A CA 1
ATOM 1465 C C . PRO A 1 189 ? -2.171 0.408 -26.453 1.00 43.00 189 PRO A C 1
ATOM 1467 O O . PRO A 1 189 ? -3.202 -0.092 -26.915 1.00 43.00 189 PRO A O 1
ATOM 1470 N N . ALA A 1 190 ? -1.964 1.726 -26.368 1.00 45.22 190 ALA A N 1
ATOM 1471 C CA . ALA A 1 190 ? -2.865 2.697 -26.966 1.00 45.22 190 ALA A CA 1
ATOM 1472 C C . ALA A 1 190 ? -3.172 2.224 -28.388 1.00 45.22 190 ALA A C 1
ATOM 1474 O O . ALA A 1 190 ? -2.246 1.964 -29.159 1.00 45.22 190 ALA A O 1
ATOM 1475 N N . ALA A 1 191 ? -4.456 2.025 -28.697 1.00 44.88 191 ALA A N 1
ATOM 1476 C CA . ALA A 1 191 ? -4.869 1.602 -30.022 1.00 44.88 191 ALA A CA 1
ATOM 1477 C C . ALA A 1 191 ? -4.242 2.572 -31.026 1.00 44.88 191 ALA A C 1
ATOM 1479 O O . ALA A 1 191 ? -4.579 3.757 -31.051 1.00 44.88 191 ALA A O 1
ATOM 1480 N N . VAL A 1 192 ? -3.272 2.082 -31.799 1.00 46.78 192 VAL A N 1
ATOM 1481 C CA . VAL A 1 192 ? -2.722 2.816 -32.929 1.00 46.78 192 VAL A CA 1
ATOM 1482 C C . VAL A 1 192 ? -3.870 2.897 -33.921 1.00 46.78 192 VAL A C 1
ATOM 1484 O O . VAL A 1 192 ? -4.155 1.934 -34.633 1.00 46.78 192 VAL A O 1
ATOM 1487 N N . TRP A 1 193 ? -4.594 4.014 -33.895 1.00 48.34 193 TRP A N 1
ATOM 1488 C CA . TRP A 1 193 ? -5.555 4.355 -34.927 1.00 48.34 193 TRP A CA 1
ATOM 1489 C C . TRP A 1 193 ? -4.760 4.475 -36.227 1.00 48.34 193 TRP A C 1
ATOM 1491 O O . TRP A 1 193 ? -4.057 5.456 -36.458 1.00 48.34 193 TRP A O 1
ATOM 1501 N N . TYR A 1 194 ? -4.795 3.422 -37.043 1.00 46.28 194 TYR A N 1
ATOM 1502 C CA . TYR A 1 194 ? -4.411 3.523 -38.439 1.00 46.28 194 TYR A CA 1
ATOM 1503 C C . TYR A 1 194 ? -5.480 4.379 -39.116 1.00 46.28 194 TYR A C 1
ATOM 1505 O O . TYR A 1 194 ? -6.549 3.877 -39.460 1.00 46.28 194 TYR A O 1
ATOM 1513 N N . ASP A 1 195 ? -5.191 5.667 -39.296 1.00 53.34 195 ASP A N 1
ATOM 1514 C CA . ASP A 1 195 ? -5.881 6.483 -40.291 1.00 53.34 195 ASP A CA 1
ATOM 1515 C C . ASP A 1 195 ? -5.518 5.924 -41.671 1.00 53.34 195 ASP A C 1
ATOM 1517 O O . ASP A 1 195 ? -4.537 6.312 -42.308 1.00 53.34 195 ASP A O 1
ATOM 1521 N N . ALA A 1 196 ? -6.297 4.941 -42.115 1.00 49.41 196 ALA A N 1
ATOM 1522 C CA . ALA A 1 196 ? -6.337 4.526 -43.503 1.00 49.41 196 ALA A CA 1
ATOM 1523 C C . ALA A 1 196 ? -7.093 5.604 -44.289 1.00 49.41 196 ALA A C 1
ATOM 1525 O O . ALA A 1 196 ? -8.305 5.523 -44.483 1.00 49.41 196 ALA A O 1
ATOM 1526 N N . HIS A 1 197 ? -6.372 6.641 -44.706 1.00 46.84 197 HIS A N 1
ATOM 1527 C CA . HIS A 1 197 ? -6.802 7.475 -45.818 1.00 46.84 197 HIS A CA 1
ATOM 1528 C C . HIS A 1 197 ? -6.308 6.829 -47.115 1.00 46.84 197 HIS A C 1
ATOM 1530 O O . HIS A 1 197 ? -5.117 6.879 -47.428 1.00 46.84 197 HIS A O 1
ATOM 1536 N N . GLU A 1 198 ? -7.241 6.175 -47.811 1.00 47.84 198 GLU A N 1
ATOM 1537 C CA . GLU A 1 198 ? -7.171 5.919 -49.256 1.00 47.84 198 GLU A CA 1
ATOM 1538 C C . GLU A 1 198 ? -7.319 7.222 -50.057 1.00 47.84 198 GLU A C 1
ATOM 1540 O O . GLU A 1 198 ? -8.075 8.119 -49.608 1.00 47.84 198 GLU A O 1
#

Radius of gyration: 34.19 Å; chains: 1; bounding box: 128×37×74 Å

Foldseek 3Di:
DDDDDDDDDDDDDDDDDDDDDPPDPPPPPPPVPPPQDFADQLVLQAAKKDWPFWWWFFPPADIRGCCVQWFDDDPPPQMKGADRVQQKIWGWTHTPPDPDIDIQIWGWGGGNQQKIKTASLPPDPVVCLSSVHDRIFIWHQPPSNQKTWTKAKDPFADVCVRPVVRVVVDPGGGITIGITMIGGDPPPPDPPPPPPDD